Protein AF-A0A7V6HRS8-F1 (afdb_monomer_lite)

Secondary structure (DSSP, 8-state):
-HHHHHHH-TT-HHHHHHHHHHHHHH---HHHHHHHHHHHHHHHHH---HHHHHHHHHHHHHHHHHTT-HHHHHHHHHHSPTTTT-HHHHSGGG--HHHHHHHHHHHHHHHHHHHHHHHHHHHTTPPPPHHHHHHHHH-----HHHHHHHHGGGS-SSS---SS-SHHHHHHHHHHHHHHHHHT-

Sequence (185 aa):
MIRDALRIYPNNYSLLSELALALTIKNNSISEFNEAITLSEEVLDKSTNEKVRSTTKANLCQLYLRVNEYEKGSNLIKSLPHIWECREMLVPELYRGNDYSLEIKKSISIIFNMIANKIKIIEDGQLTLIDEIFVLGSNNKLNDETIKNVEGFGQSNVWYPKKYNCGEYIENVIDYLNDVKNLLR

Structure (mmCIF, N/CA/C/O backbone):
data_A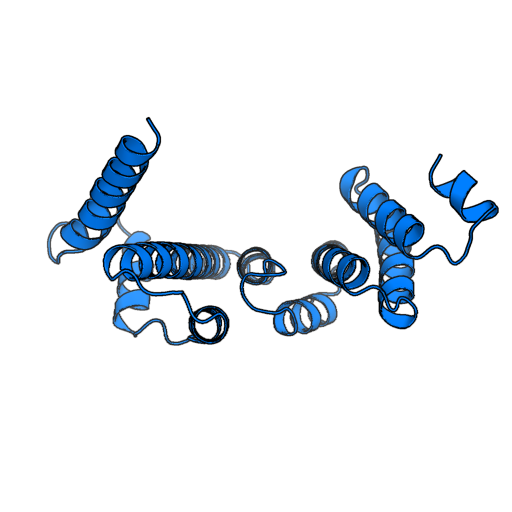F-A0A7V6HRS8-F1
#
_entry.id   AF-A0A7V6HRS8-F1
#
loop_
_atom_site.group_PDB
_atom_site.id
_atom_site.type_symbol
_atom_site.label_atom_id
_atom_site.label_alt_id
_atom_site.label_comp_id
_atom_site.label_asym_id
_atom_site.label_entity_id
_atom_site.label_seq_id
_atom_site.pdbx_PDB_ins_code
_atom_site.Cartn_x
_atom_site.Cartn_y
_atom_site.Cartn_z
_atom_site.occupancy
_atom_site.B_iso_or_equiv
_atom_site.auth_seq_id
_atom_site.auth_comp_id
_atom_site.auth_asym_id
_atom_site.auth_atom_id
_atom_site.pdbx_PDB_model_num
ATOM 1 N N . MET A 1 1 ? 24.464 3.730 -5.392 1.00 80.56 1 MET A N 1
ATOM 2 C CA . MET A 1 1 ? 24.360 3.421 -3.947 1.00 80.56 1 MET A CA 1
ATOM 3 C C . MET A 1 1 ? 23.510 2.176 -3.677 1.00 80.56 1 MET A C 1
ATOM 5 O O . MET A 1 1 ? 24.108 1.155 -3.384 1.00 80.56 1 MET A O 1
ATOM 9 N N . ILE A 1 2 ? 22.170 2.183 -3.831 1.00 91.69 2 ILE A N 1
ATOM 10 C CA . ILE A 1 2 ? 21.340 0.977 -3.550 1.00 91.69 2 ILE A CA 1
ATOM 11 C C . ILE A 1 2 ? 21.644 -0.175 -4.525 1.00 91.69 2 ILE A C 1
ATOM 13 O O . ILE A 1 2 ? 21.867 -1.303 -4.101 1.00 91.69 2 ILE A O 1
ATOM 17 N N . ARG A 1 3 ? 21.749 0.114 -5.831 1.00 93.12 3 ARG A N 1
ATOM 18 C CA . ARG A 1 3 ? 22.138 -0.888 -6.843 1.00 93.12 3 ARG A CA 1
ATOM 19 C C . ARG A 1 3 ? 23.501 -1.526 -6.557 1.00 93.12 3 ARG A C 1
ATOM 21 O O . ARG A 1 3 ? 23.667 -2.721 -6.759 1.00 93.12 3 ARG A O 1
ATOM 28 N N . ASP A 1 4 ? 24.462 -0.744 -6.068 1.00 94.56 4 ASP A N 1
ATOM 29 C CA . ASP A 1 4 ? 25.796 -1.251 -5.727 1.00 94.56 4 ASP A CA 1
ATOM 30 C C . ASP A 1 4 ? 25.744 -2.166 -4.499 1.00 94.56 4 ASP A C 1
ATOM 32 O O . ASP A 1 4 ? 26.371 -3.220 -4.497 1.00 94.56 4 ASP A O 1
ATOM 36 N N . ALA A 1 5 ? 24.932 -1.818 -3.495 1.00 94.25 5 ALA A N 1
ATOM 37 C CA . ALA A 1 5 ? 24.694 -2.676 -2.339 1.00 94.25 5 ALA A CA 1
ATOM 38 C C . ALA A 1 5 ? 24.022 -4.003 -2.734 1.00 94.25 5 ALA A C 1
ATOM 40 O O . ALA A 1 5 ? 24.420 -5.056 -2.242 1.00 94.25 5 ALA A O 1
ATOM 41 N N . LEU A 1 6 ? 23.070 -3.980 -3.671 1.00 94.44 6 LEU A N 1
ATOM 42 C CA . LEU A 1 6 ? 22.407 -5.184 -4.187 1.00 94.44 6 LEU A CA 1
ATOM 43 C C . LEU A 1 6 ? 23.333 -6.093 -5.007 1.00 94.44 6 LEU A C 1
ATOM 45 O O . LEU A 1 6 ? 23.093 -7.292 -5.069 1.00 94.44 6 LEU A O 1
ATOM 49 N N . ARG A 1 7 ? 24.427 -5.580 -5.587 1.00 94.25 7 ARG A N 1
ATOM 50 C CA . ARG A 1 7 ? 25.454 -6.449 -6.199 1.00 94.25 7 ARG A CA 1
ATOM 51 C C . ARG A 1 7 ? 26.174 -7.307 -5.160 1.00 94.25 7 ARG A C 1
ATOM 53 O O . ARG A 1 7 ? 26.579 -8.420 -5.471 1.00 94.25 7 ARG A O 1
ATOM 60 N N . ILE A 1 8 ? 26.342 -6.781 -3.947 1.00 95.75 8 ILE A N 1
ATOM 61 C CA . ILE A 1 8 ? 26.992 -7.478 -2.829 1.00 95.75 8 ILE A CA 1
ATOM 62 C C . ILE A 1 8 ? 25.971 -8.358 -2.087 1.00 95.75 8 ILE A C 1
ATOM 64 O O . ILE A 1 8 ? 26.295 -9.471 -1.682 1.00 95.75 8 ILE A O 1
ATOM 68 N N . TYR A 1 9 ? 24.729 -7.882 -1.951 1.00 94.31 9 TYR A N 1
ATOM 69 C CA . TYR A 1 9 ? 23.648 -8.540 -1.211 1.00 94.31 9 TYR A CA 1
ATOM 70 C C . TYR A 1 9 ? 22.379 -8.704 -2.072 1.00 94.31 9 TYR A C 1
ATOM 72 O O . TYR A 1 9 ? 21.366 -8.054 -1.799 1.00 94.31 9 TYR A O 1
ATOM 80 N N . PRO A 1 10 ? 22.397 -9.573 -3.100 1.00 89.00 10 PRO A N 1
ATOM 81 C CA . PRO A 1 10 ? 21.324 -9.652 -4.099 1.00 89.00 10 PRO A CA 1
ATOM 82 C C . PRO A 1 10 ? 19.971 -10.098 -3.535 1.00 89.00 10 PRO A C 1
ATOM 84 O O . PRO A 1 10 ? 18.938 -9.638 -3.999 1.00 89.00 10 PRO A O 1
ATOM 87 N N . ASN A 1 11 ? 19.967 -10.922 -2.484 1.00 92.31 11 ASN A N 1
ATOM 88 C CA . ASN A 1 11 ? 18.742 -11.439 -1.859 1.00 92.31 11 ASN A CA 1
ATOM 89 C C . ASN A 1 11 ? 18.302 -10.623 -0.632 1.00 92.31 11 ASN A C 1
ATOM 91 O O . ASN A 1 11 ? 17.569 -11.116 0.226 1.00 92.31 11 ASN A O 1
ATOM 95 N N . ASN A 1 12 ? 18.783 -9.386 -0.492 1.00 95.50 12 ASN A N 1
ATOM 96 C CA . ASN A 1 12 ? 18.323 -8.504 0.571 1.00 95.50 12 ASN A CA 1
ATOM 97 C C . ASN A 1 12 ? 17.010 -7.831 0.149 1.00 95.50 12 ASN A C 1
ATOM 99 O O . ASN A 1 12 ? 17.006 -6.769 -0.474 1.00 95.50 12 ASN A O 1
ATOM 103 N N . TYR A 1 13 ? 15.887 -8.454 0.511 1.00 96.88 13 TYR A N 1
ATOM 104 C CA . TYR A 1 13 ? 14.551 -7.988 0.129 1.00 96.88 13 TYR A CA 1
ATOM 105 C C . TYR A 1 13 ? 14.188 -6.604 0.681 1.00 96.88 13 TYR A C 1
ATOM 107 O O . TYR A 1 13 ? 13.391 -5.900 0.066 1.00 96.88 13 TYR A O 1
ATOM 115 N N . SER A 1 14 ? 14.803 -6.169 1.785 1.00 95.50 14 SER A N 1
ATOM 116 C CA . SER A 1 14 ? 14.655 -4.789 2.261 1.00 95.50 14 SER A CA 1
ATOM 117 C C . SER A 1 14 ? 15.270 -3.804 1.265 1.00 95.50 14 SER A C 1
ATOM 119 O O . SER A 1 14 ? 14.612 -2.847 0.871 1.00 95.50 14 SER A O 1
ATOM 121 N N . LEU A 1 15 ? 16.492 -4.075 0.786 1.00 96.56 15 LEU A N 1
ATOM 122 C CA . LEU A 1 15 ? 17.157 -3.239 -0.222 1.00 96.56 15 LEU A CA 1
ATOM 123 C C . LEU A 1 15 ? 16.444 -3.284 -1.580 1.00 96.56 15 LEU A C 1
ATOM 125 O O . LEU A 1 15 ? 16.389 -2.266 -2.268 1.00 96.56 15 LEU A O 1
ATOM 129 N N . LEU A 1 16 ? 15.880 -4.435 -1.965 1.00 96.81 16 LEU A N 1
ATOM 130 C CA . LEU A 1 16 ? 15.062 -4.554 -3.179 1.00 96.81 16 LEU A CA 1
ATOM 131 C C . LEU A 1 16 ? 13.791 -3.701 -3.071 1.00 96.81 16 LEU A C 1
ATOM 133 O O . LEU A 1 16 ? 13.497 -2.928 -3.982 1.00 96.81 16 LEU A O 1
ATOM 137 N N . SER A 1 17 ? 13.084 -3.770 -1.937 1.00 96.81 17 SER A N 1
ATOM 138 C CA . SER A 1 17 ? 11.908 -2.930 -1.687 1.00 96.81 17 SER A CA 1
ATOM 139 C C . SER A 1 17 ? 12.259 -1.440 -1.663 1.00 96.81 17 SER A C 1
ATOM 141 O O . SER A 1 17 ? 11.503 -0.624 -2.186 1.00 96.81 17 SER A O 1
ATOM 143 N N . GLU A 1 18 ? 13.393 -1.061 -1.069 1.00 95.75 18 GLU A N 1
ATOM 144 C CA . GLU A 1 18 ? 13.866 0.327 -1.066 1.00 95.75 18 GLU A CA 1
ATOM 145 C C . GLU A 1 18 ? 14.229 0.811 -2.472 1.00 95.75 18 GLU A C 1
ATOM 147 O O . GLU A 1 18 ? 13.913 1.948 -2.831 1.00 95.75 18 GLU A O 1
ATOM 152 N N . LEU A 1 19 ? 14.853 -0.042 -3.292 1.00 95.81 19 LEU A N 1
ATOM 153 C CA . LEU A 1 19 ? 15.129 0.280 -4.689 1.00 95.81 19 LEU A CA 1
ATOM 154 C C . LEU A 1 19 ? 13.828 0.494 -5.467 1.00 95.81 19 LEU A C 1
ATOM 156 O O . LEU A 1 19 ? 13.706 1.505 -6.155 1.00 95.81 19 LEU A O 1
ATOM 160 N N . ALA A 1 20 ? 12.854 -0.409 -5.331 1.00 96.12 20 ALA A N 1
ATOM 161 C CA . ALA A 1 20 ? 11.554 -0.288 -5.988 1.00 96.12 20 ALA A CA 1
ATOM 162 C C . ALA A 1 20 ? 10.839 1.019 -5.604 1.00 96.12 20 ALA A C 1
ATOM 164 O O . ALA A 1 20 ? 10.349 1.747 -6.472 1.00 96.12 20 ALA A O 1
ATOM 165 N N . LEU A 1 21 ? 10.847 1.374 -4.316 1.00 94.19 21 LEU A N 1
ATOM 166 C CA . LEU A 1 21 ? 10.283 2.637 -3.841 1.00 94.19 21 LEU A CA 1
ATOM 167 C C . LEU A 1 21 ? 11.032 3.846 -4.423 1.00 94.19 21 LEU A C 1
ATOM 169 O O . LEU A 1 21 ? 10.411 4.787 -4.918 1.00 94.19 21 LEU A O 1
ATOM 173 N N . ALA A 1 22 ? 12.367 3.817 -4.427 1.00 94.06 22 ALA A N 1
ATOM 174 C CA . ALA A 1 22 ? 13.177 4.894 -4.991 1.00 94.06 22 ALA A CA 1
ATOM 175 C C . ALA A 1 22 ? 12.913 5.100 -6.493 1.00 94.06 22 ALA A C 1
ATOM 177 O O . ALA A 1 22 ? 12.828 6.246 -6.936 1.00 94.06 22 ALA A O 1
ATOM 178 N N . LEU A 1 23 ? 12.749 4.013 -7.255 1.00 93.38 23 LEU A N 1
ATOM 179 C CA . LEU A 1 23 ? 12.382 4.051 -8.675 1.00 93.38 23 LEU A CA 1
ATOM 180 C C . LEU A 1 23 ? 10.981 4.640 -8.888 1.00 93.38 23 LEU A C 1
ATOM 182 O O . LEU A 1 23 ? 10.773 5.386 -9.840 1.00 93.38 23 LEU A O 1
ATOM 186 N N . THR A 1 24 ? 10.049 4.368 -7.971 1.00 91.44 24 THR A N 1
ATOM 187 C CA . THR A 1 24 ? 8.669 4.882 -8.023 1.00 91.44 24 THR A CA 1
ATOM 188 C C . THR A 1 24 ? 8.590 6.389 -7.745 1.00 91.44 24 THR A C 1
ATOM 190 O O . THR A 1 24 ? 7.766 7.089 -8.337 1.00 91.44 24 THR A O 1
ATOM 193 N N . ILE A 1 25 ? 9.431 6.896 -6.834 1.00 88.69 25 ILE A N 1
ATOM 194 C CA . ILE A 1 25 ? 9.433 8.308 -6.414 1.00 88.69 25 ILE A CA 1
ATOM 195 C C . ILE A 1 25 ? 10.209 9.194 -7.391 1.00 88.69 25 ILE A C 1
ATOM 197 O O . ILE A 1 25 ? 9.765 10.295 -7.707 1.00 88.69 25 ILE A O 1
ATOM 201 N N . LYS A 1 26 ? 11.400 8.763 -7.820 1.00 82.69 26 LYS A N 1
ATOM 202 C CA . LYS A 1 26 ? 12.328 9.642 -8.551 1.00 82.69 26 LYS A CA 1
ATOM 203 C C . LYS A 1 26 ? 11.962 9.844 -10.013 1.00 82.69 26 LYS A C 1
ATOM 205 O O . LYS A 1 26 ? 12.396 10.832 -10.600 1.00 82.69 26 LYS A O 1
ATOM 210 N N . ASN A 1 27 ? 11.201 8.923 -10.593 1.00 74.75 27 ASN A N 1
ATOM 211 C CA . ASN A 1 27 ? 11.102 8.801 -12.034 1.00 74.75 27 ASN A CA 1
ATOM 212 C C . ASN A 1 27 ? 9.659 8.651 -12.516 1.00 74.75 27 ASN A C 1
ATOM 214 O O . ASN A 1 27 ? 8.801 8.138 -11.806 1.00 74.75 27 ASN A O 1
ATOM 218 N N . ASN A 1 28 ? 9.430 9.044 -13.771 1.00 77.94 28 ASN A N 1
ATOM 219 C CA . ASN A 1 28 ? 8.164 8.858 -14.493 1.00 77.94 28 ASN A CA 1
ATOM 220 C C . ASN A 1 28 ? 8.338 7.991 -15.754 1.00 77.94 28 ASN A C 1
ATOM 222 O O . ASN A 1 28 ? 7.562 8.087 -16.702 1.00 77.94 28 ASN A O 1
ATOM 226 N N . SER A 1 29 ? 9.389 7.170 -15.793 1.00 90.62 29 SER A N 1
ATOM 227 C CA . SER A 1 29 ? 9.663 6.261 -16.903 1.00 90.62 29 SER A CA 1
ATOM 228 C C . SER A 1 29 ? 8.908 4.949 -16.723 1.00 90.62 29 SER A C 1
ATOM 230 O O . SER A 1 29 ? 9.056 4.276 -15.704 1.00 90.62 29 SER A O 1
ATOM 232 N N . ILE A 1 30 ? 8.176 4.530 -17.759 1.00 90.31 30 ILE A N 1
ATOM 233 C CA . ILE A 1 30 ? 7.506 3.220 -17.801 1.00 90.31 30 ILE A CA 1
ATOM 234 C C . ILE A 1 30 ? 8.518 2.080 -17.602 1.00 90.31 30 ILE A C 1
ATOM 236 O O . ILE A 1 30 ? 8.222 1.110 -16.912 1.00 90.31 30 ILE A O 1
ATOM 240 N N . SER A 1 31 ? 9.734 2.207 -18.147 1.00 92.38 31 SER A N 1
ATOM 241 C CA . SER A 1 31 ? 10.778 1.188 -17.979 1.00 92.38 31 SER A CA 1
ATOM 242 C C . SER A 1 31 ? 11.188 1.019 -16.516 1.00 92.38 31 SER A C 1
ATOM 244 O O . SER A 1 31 ? 11.428 -0.101 -16.076 1.00 92.38 31 SER A O 1
ATOM 246 N N . GLU A 1 32 ? 11.272 2.114 -15.762 1.00 93.12 32 GLU A N 1
ATOM 247 C CA . GLU A 1 32 ? 11.654 2.072 -14.347 1.00 93.12 32 GLU A CA 1
ATOM 248 C C . GLU A 1 32 ? 10.486 1.636 -13.462 1.00 93.12 32 GLU A C 1
ATOM 250 O O . GLU A 1 32 ? 10.708 0.958 -12.462 1.00 93.12 32 GLU A O 1
ATOM 255 N N . PHE A 1 33 ? 9.243 1.940 -13.849 1.00 95.56 33 PHE A N 1
ATOM 256 C CA . PHE A 1 33 ? 8.067 1.360 -13.202 1.00 95.56 33 PHE A CA 1
ATOM 257 C C . PHE A 1 33 ? 8.003 -0.155 -13.397 1.00 95.56 33 PHE A C 1
ATOM 259 O O . PHE A 1 33 ? 7.792 -0.868 -12.424 1.00 95.56 33 PHE A O 1
ATOM 266 N N . ASN A 1 34 ? 8.265 -0.665 -14.603 1.00 95.75 34 ASN A N 1
ATOM 267 C CA . ASN A 1 34 ? 8.296 -2.109 -14.857 1.00 95.75 34 ASN A CA 1
ATOM 268 C C . ASN A 1 34 ? 9.407 -2.814 -14.066 1.00 95.75 34 ASN A C 1
ATOM 270 O O . ASN A 1 34 ? 9.206 -3.909 -13.539 1.00 95.75 34 ASN A O 1
ATOM 274 N N . GLU A 1 35 ? 10.568 -2.171 -13.929 1.00 95.69 35 GLU A N 1
ATOM 275 C CA . GLU A 1 35 ? 11.622 -2.662 -13.044 1.00 95.69 35 GLU A CA 1
ATOM 276 C C . GLU A 1 35 ? 11.161 -2.674 -11.579 1.00 95.69 35 GLU A C 1
ATOM 278 O O . GLU A 1 35 ? 11.289 -3.691 -10.899 1.00 95.69 35 GLU A O 1
ATOM 283 N N . ALA A 1 36 ? 10.575 -1.577 -11.093 1.00 97.00 36 ALA A N 1
ATOM 284 C CA . ALA A 1 36 ? 10.066 -1.486 -9.728 1.00 97.00 36 ALA A CA 1
ATOM 285 C C . ALA A 1 36 ? 8.967 -2.522 -9.439 1.00 97.00 36 ALA A C 1
ATOM 287 O O . ALA A 1 36 ? 8.925 -3.060 -8.332 1.00 97.00 36 ALA A O 1
ATOM 288 N N . ILE A 1 37 ? 8.116 -2.830 -10.423 1.00 97.88 37 ILE A N 1
ATOM 289 C CA . ILE A 1 37 ? 7.106 -3.895 -10.351 1.00 97.88 37 ILE A CA 1
ATOM 290 C C . ILE A 1 37 ? 7.791 -5.245 -10.187 1.00 97.88 37 ILE A C 1
ATOM 292 O O . ILE A 1 37 ? 7.509 -5.929 -9.211 1.00 97.88 37 ILE A O 1
ATOM 296 N N . THR A 1 38 ? 8.748 -5.575 -11.056 1.00 97.50 38 THR A N 1
ATOM 297 C CA . THR A 1 38 ? 9.478 -6.854 -11.005 1.00 97.50 38 THR A CA 1
ATOM 298 C C . THR A 1 38 ? 10.152 -7.059 -9.644 1.00 97.50 38 THR A C 1
ATOM 300 O O . THR A 1 38 ? 10.015 -8.110 -9.022 1.00 97.50 38 THR A O 1
ATOM 303 N N . LEU A 1 39 ? 10.835 -6.025 -9.138 1.00 97.56 39 LEU A N 1
ATOM 304 C CA . LEU A 1 39 ? 11.467 -6.049 -7.816 1.00 97.56 39 LEU A CA 1
ATOM 305 C C . LEU A 1 39 ? 10.435 -6.219 -6.692 1.00 97.56 39 LEU A C 1
ATOM 307 O O . LEU A 1 39 ? 10.672 -6.948 -5.732 1.00 97.56 39 LEU A O 1
ATOM 311 N N . SER A 1 40 ? 9.289 -5.543 -6.800 1.00 97.88 40 SER A N 1
ATOM 312 C CA . SER A 1 40 ? 8.223 -5.618 -5.800 1.00 97.88 40 SER A CA 1
ATOM 313 C C . SER A 1 40 ? 7.561 -6.996 -5.782 1.00 97.88 40 SER A C 1
ATOM 315 O O . SER A 1 40 ? 7.377 -7.558 -4.707 1.00 97.88 40 SER A O 1
ATOM 317 N N . GLU A 1 41 ? 7.242 -7.568 -6.946 1.00 97.69 41 GLU A N 1
ATOM 318 C CA . GLU A 1 41 ? 6.700 -8.925 -7.075 1.00 97.69 41 GLU A CA 1
ATOM 319 C C . GLU A 1 41 ? 7.666 -9.961 -6.482 1.00 97.69 41 GLU A C 1
ATOM 321 O O . GLU A 1 41 ? 7.245 -10.807 -5.695 1.00 97.69 41 GLU A O 1
ATOM 326 N N . GLU A 1 42 ? 8.969 -9.843 -6.758 1.00 97.12 42 GLU A N 1
ATOM 327 C CA . GLU A 1 42 ? 9.987 -10.727 -6.179 1.00 97.12 42 GLU A CA 1
ATOM 328 C C . GLU A 1 42 ? 10.050 -10.630 -4.647 1.00 97.12 42 GLU A C 1
ATOM 330 O O . GLU A 1 42 ? 10.138 -11.647 -3.952 1.00 97.12 42 GLU A O 1
ATOM 335 N N . VAL A 1 43 ? 9.973 -9.417 -4.094 1.00 97.75 43 VAL A N 1
ATOM 336 C CA . VAL A 1 43 ? 9.931 -9.217 -2.640 1.00 97.75 43 VAL A CA 1
ATOM 337 C C . VAL A 1 43 ? 8.675 -9.853 -2.035 1.00 97.75 43 VAL A C 1
ATOM 339 O O . VAL A 1 43 ? 8.768 -10.482 -0.979 1.00 97.75 43 VAL A O 1
ATOM 342 N N . LEU A 1 44 ? 7.514 -9.727 -2.683 1.00 96.12 44 LEU A N 1
ATOM 343 C CA . LEU A 1 44 ? 6.262 -10.323 -2.202 1.00 96.12 44 LEU A CA 1
ATOM 344 C C . LEU A 1 44 ? 6.219 -11.848 -2.334 1.00 96.12 44 LEU A C 1
ATOM 346 O O . LEU A 1 44 ? 5.524 -12.497 -1.549 1.00 96.12 44 LEU A O 1
ATOM 350 N N . ASP A 1 45 ? 6.962 -12.419 -3.273 1.00 96.44 45 ASP A N 1
ATOM 351 C CA . ASP A 1 45 ? 7.096 -13.867 -3.421 1.00 96.44 45 ASP A CA 1
ATOM 352 C C . ASP A 1 45 ? 8.044 -14.451 -2.361 1.00 96.44 45 ASP A C 1
ATOM 354 O O . ASP A 1 45 ? 7.708 -15.412 -1.670 1.00 96.44 45 ASP A O 1
ATOM 358 N N . LYS A 1 46 ? 9.212 -13.826 -2.158 1.00 96.12 46 LYS A N 1
ATOM 359 C CA . LYS A 1 46 ? 10.324 -14.467 -1.435 1.00 96.12 46 LYS A CA 1
ATOM 360 C C . LYS A 1 46 ? 10.610 -13.932 -0.034 1.00 96.12 46 LYS A C 1
ATOM 362 O O . LYS A 1 46 ? 11.240 -14.627 0.766 1.00 96.12 46 LYS A O 1
ATOM 367 N N . SER A 1 47 ? 10.214 -12.701 0.286 1.00 95.38 47 SER A N 1
ATOM 368 C CA . SER A 1 47 ? 10.476 -12.132 1.613 1.00 95.38 47 SER A CA 1
ATOM 369 C C . SER A 1 47 ? 9.564 -12.759 2.662 1.00 95.38 47 SER A C 1
ATOM 371 O O . SER A 1 47 ? 8.363 -12.890 2.444 1.00 95.38 47 SER A O 1
ATOM 373 N N . THR A 1 48 ? 10.106 -13.065 3.840 1.00 94.56 48 THR A N 1
ATOM 374 C CA . THR A 1 48 ? 9.337 -13.476 5.030 1.00 94.56 48 THR A CA 1
ATOM 375 C C . THR A 1 48 ? 9.102 -12.322 6.009 1.00 94.56 48 THR A C 1
ATOM 377 O O . THR A 1 48 ? 8.415 -12.484 7.014 1.00 94.56 48 THR A O 1
ATOM 380 N N . ASN A 1 49 ? 9.671 -11.142 5.740 1.00 93.81 49 ASN A N 1
ATOM 381 C CA . ASN A 1 49 ? 9.541 -9.979 6.608 1.00 93.81 49 ASN A CA 1
ATOM 382 C C . ASN A 1 49 ? 8.248 -9.220 6.288 1.00 93.81 49 ASN A C 1
ATOM 384 O O . ASN A 1 49 ? 8.190 -8.503 5.288 1.00 93.81 49 ASN A O 1
ATOM 388 N N . GLU A 1 50 ? 7.236 -9.336 7.152 1.00 90.56 50 GLU A N 1
ATOM 389 C CA . GLU A 1 50 ? 5.925 -8.729 6.891 1.00 90.56 50 GLU A CA 1
ATOM 390 C C . GLU A 1 50 ? 5.981 -7.204 6.790 1.00 90.56 50 GLU A C 1
ATOM 392 O O . GLU A 1 50 ? 5.337 -6.637 5.920 1.00 90.56 50 GLU A O 1
ATOM 397 N N . LYS A 1 51 ? 6.833 -6.523 7.567 1.00 89.38 51 LYS A N 1
ATOM 398 C CA . LYS A 1 51 ? 6.981 -5.061 7.466 1.00 89.38 51 LYS A CA 1
ATOM 399 C C . LYS A 1 51 ? 7.452 -4.628 6.074 1.00 89.38 51 LYS A C 1
ATOM 401 O O . LYS A 1 51 ? 6.950 -3.645 5.522 1.00 89.38 51 LYS A O 1
ATOM 406 N N . VAL A 1 52 ? 8.426 -5.353 5.519 1.00 93.81 52 VAL A N 1
ATOM 407 C CA . VAL A 1 52 ? 8.905 -5.120 4.150 1.00 93.81 52 VAL A CA 1
ATOM 408 C C . VAL A 1 52 ? 7.774 -5.414 3.171 1.00 93.81 52 VAL A C 1
ATOM 410 O O . VAL A 1 52 ? 7.411 -4.529 2.404 1.00 93.81 52 VAL A O 1
ATOM 413 N N . ARG A 1 53 ? 7.150 -6.596 3.269 1.00 93.88 53 ARG A N 1
ATOM 414 C CA . ARG A 1 53 ? 6.052 -7.017 2.386 1.00 93.88 53 ARG A CA 1
ATOM 415 C C . ARG A 1 53 ? 4.908 -6.003 2.363 1.00 93.88 53 ARG A C 1
ATOM 417 O O . ARG A 1 53 ? 4.490 -5.615 1.281 1.00 93.88 53 ARG A O 1
ATOM 424 N N . SER A 1 54 ? 4.436 -5.533 3.516 1.00 89.81 54 SER A N 1
ATOM 425 C CA . SER A 1 54 ? 3.362 -4.535 3.627 1.00 89.81 54 SER A CA 1
ATOM 426 C C . SER A 1 54 ? 3.692 -3.237 2.896 1.00 89.81 54 SER A C 1
ATOM 428 O O . SER A 1 54 ? 2.902 -2.744 2.092 1.00 89.81 54 SER A O 1
ATOM 430 N N . THR A 1 55 ? 4.898 -2.709 3.113 1.00 90.06 55 THR A N 1
ATOM 431 C CA . THR A 1 55 ? 5.354 -1.484 2.439 1.00 90.06 55 THR A CA 1
ATOM 432 C C . THR A 1 55 ? 5.456 -1.698 0.926 1.00 90.06 55 THR A C 1
ATOM 434 O O . THR A 1 55 ? 5.020 -0.854 0.140 1.00 90.06 55 THR A O 1
ATOM 437 N N . THR A 1 56 ? 5.986 -2.849 0.503 1.00 95.25 56 THR A N 1
ATOM 438 C CA . THR A 1 56 ? 6.083 -3.221 -0.910 1.00 95.25 56 THR A CA 1
ATOM 439 C C . THR A 1 56 ? 4.705 -3.363 -1.562 1.00 95.25 56 THR A C 1
ATOM 441 O O . THR A 1 56 ? 4.521 -2.848 -2.662 1.00 95.25 56 THR A O 1
ATOM 444 N N . LYS A 1 57 ? 3.717 -3.992 -0.901 1.00 94.19 57 LYS A N 1
ATOM 445 C CA . LYS A 1 57 ? 2.339 -4.124 -1.420 1.00 94.19 57 LYS A CA 1
ATOM 446 C C . LYS A 1 57 ? 1.721 -2.758 -1.705 1.00 94.19 57 LYS A C 1
ATOM 448 O O . LYS A 1 57 ? 1.184 -2.555 -2.792 1.00 94.19 57 LYS A O 1
ATOM 453 N N . ALA A 1 58 ? 1.829 -1.818 -0.764 1.00 90.50 58 ALA A N 1
ATOM 454 C CA . ALA A 1 58 ? 1.286 -0.470 -0.930 1.00 90.50 58 ALA A CA 1
ATOM 455 C C . ALA A 1 58 ? 1.925 0.264 -2.125 1.00 90.50 58 ALA A C 1
ATOM 457 O O . ALA A 1 58 ? 1.218 0.867 -2.935 1.00 90.50 58 ALA A O 1
ATOM 458 N N . ASN A 1 59 ? 3.250 0.157 -2.287 1.00 93.69 59 ASN A N 1
ATOM 459 C CA . ASN A 1 59 ? 3.953 0.727 -3.439 1.00 93.69 59 ASN A CA 1
ATOM 460 C C . ASN A 1 59 ? 3.538 0.056 -4.763 1.00 93.69 59 ASN A C 1
ATOM 462 O O . ASN A 1 59 ? 3.272 0.735 -5.756 1.00 93.69 59 ASN A O 1
ATOM 466 N N . LEU A 1 60 ? 3.427 -1.275 -4.769 1.00 96.06 60 LEU A N 1
ATOM 467 C CA . LEU A 1 60 ? 3.045 -2.060 -5.943 1.00 96.06 60 LEU A CA 1
ATOM 468 C C . LEU A 1 60 ? 1.626 -1.735 -6.429 1.00 96.06 60 LEU A C 1
ATOM 470 O O . LEU A 1 60 ? 1.402 -1.655 -7.636 1.00 96.06 60 LEU A O 1
ATOM 474 N N . CYS A 1 61 ? 0.689 -1.466 -5.513 1.00 94.25 61 CYS A N 1
ATOM 475 C CA . CYS A 1 61 ? -0.654 -1.001 -5.867 1.00 94.25 61 CYS A CA 1
ATOM 476 C C . CYS A 1 61 ? -0.596 0.232 -6.773 1.00 94.25 61 CYS A C 1
ATOM 478 O O . CYS A 1 61 ? -1.211 0.248 -7.837 1.00 94.25 61 CYS A O 1
ATOM 480 N N . GLN A 1 62 ? 0.177 1.249 -6.381 1.00 90.31 62 GLN A N 1
ATOM 481 C CA . GLN A 1 62 ? 0.315 2.467 -7.179 1.00 90.31 62 GLN A CA 1
ATOM 482 C C . GLN A 1 62 ? 1.031 2.211 -8.503 1.00 90.31 62 GLN A C 1
ATOM 484 O O . GLN A 1 62 ? 0.629 2.761 -9.528 1.00 90.31 62 GLN A O 1
ATOM 489 N N . LEU A 1 63 ? 2.072 1.376 -8.498 1.00 94.94 63 LEU A N 1
ATOM 490 C CA . LEU A 1 63 ? 2.810 1.032 -9.710 1.00 94.94 63 LEU A CA 1
ATOM 491 C C . LEU A 1 63 ? 1.905 0.398 -10.769 1.00 94.94 63 LEU A C 1
ATOM 493 O O . LEU A 1 63 ? 1.911 0.870 -11.904 1.00 94.94 63 LEU A O 1
ATOM 497 N N . TYR A 1 64 ? 1.071 -0.581 -10.398 1.00 96.31 64 TYR A N 1
ATOM 498 C CA . TYR A 1 64 ? 0.117 -1.194 -11.328 1.00 96.31 64 TYR A CA 1
ATOM 499 C C . TYR A 1 64 ? -0.834 -0.173 -11.952 1.00 96.31 64 TYR A C 1
ATOM 501 O O . TYR A 1 64 ? -1.061 -0.202 -13.161 1.00 96.31 64 TYR A O 1
ATOM 509 N N . LEU A 1 65 ? -1.342 0.780 -11.163 1.00 91.62 65 LEU A N 1
ATOM 510 C CA . LEU A 1 65 ? -2.198 1.845 -11.691 1.00 91.62 65 LEU A CA 1
ATOM 511 C C . LEU A 1 65 ? -1.441 2.768 -12.656 1.00 91.62 65 LEU A C 1
ATOM 513 O O . LEU A 1 65 ? -1.993 3.161 -13.682 1.00 91.62 65 LEU A O 1
ATOM 517 N N . ARG A 1 66 ? -0.168 3.079 -12.377 1.00 91.19 66 ARG A N 1
ATOM 518 C CA . ARG A 1 66 ? 0.673 3.937 -13.234 1.00 91.19 66 ARG A CA 1
ATOM 519 C C . ARG A 1 66 ? 1.043 3.297 -14.572 1.00 91.19 66 ARG A C 1
ATOM 521 O O . ARG A 1 66 ? 1.262 4.027 -15.535 1.00 91.19 66 ARG A O 1
ATOM 528 N N . VAL A 1 67 ? 1.098 1.967 -14.648 1.00 94.19 67 VAL A N 1
ATOM 529 C CA . VAL A 1 67 ? 1.360 1.232 -15.900 1.00 94.19 67 VAL A CA 1
ATOM 530 C C . VAL A 1 67 ? 0.090 0.693 -16.569 1.00 94.19 67 VAL A C 1
ATOM 532 O O . VAL A 1 67 ? 0.179 -0.066 -17.528 1.00 94.19 67 VAL A O 1
ATOM 535 N N . ASN A 1 68 ? -1.093 1.124 -16.117 1.00 93.19 68 ASN A N 1
ATOM 536 C CA . ASN A 1 68 ? -2.403 0.704 -16.630 1.00 93.19 68 ASN A CA 1
ATOM 537 C C . ASN A 1 68 ? -2.745 -0.788 -16.423 1.00 93.19 68 ASN A C 1
ATOM 539 O O . ASN A 1 68 ? -3.656 -1.306 -17.069 1.00 93.19 68 ASN A O 1
ATOM 543 N N . GLU A 1 69 ? -2.096 -1.475 -15.481 1.00 93.94 69 GLU A N 1
ATOM 544 C CA . GLU A 1 69 ? -2.473 -2.825 -15.035 1.00 93.94 69 GLU A CA 1
ATOM 545 C C . GLU A 1 69 ? -3.587 -2.762 -13.970 1.00 93.94 69 GLU A C 1
ATOM 547 O O . GLU A 1 69 ? -3.458 -3.246 -12.843 1.00 93.94 69 GLU A O 1
ATOM 552 N N . TYR A 1 70 ? -4.709 -2.129 -14.327 1.00 92.38 70 TYR A N 1
ATOM 553 C CA . TYR A 1 70 ? -5.788 -1.783 -13.394 1.00 92.38 70 TYR A CA 1
ATOM 554 C C . TYR A 1 70 ? -6.392 -2.981 -12.657 1.00 92.38 70 TYR A C 1
ATOM 556 O O . TYR A 1 70 ? -6.731 -2.862 -11.482 1.00 92.38 70 TYR A O 1
ATOM 564 N N . GLU A 1 71 ? -6.517 -4.136 -13.313 1.00 93.38 71 GLU A N 1
ATOM 565 C CA . GLU A 1 71 ? -7.078 -5.340 -12.694 1.00 93.38 71 GLU A CA 1
ATOM 566 C C . GLU A 1 71 ? -6.183 -5.859 -11.563 1.00 93.38 71 GLU A C 1
ATOM 568 O O . GLU A 1 71 ? -6.661 -6.082 -10.447 1.00 93.38 71 GLU A O 1
ATOM 573 N N . LYS A 1 72 ? -4.869 -5.965 -11.810 1.00 94.56 72 LYS A N 1
ATOM 574 C CA . LYS A 1 72 ? -3.902 -6.356 -10.777 1.00 94.56 72 LYS A CA 1
ATOM 575 C C . LYS A 1 72 ? -3.877 -5.345 -9.635 1.00 94.56 72 LYS A C 1
ATOM 577 O O . LYS A 1 72 ? -3.935 -5.745 -8.474 1.00 94.56 72 LYS A O 1
ATOM 582 N N . GLY A 1 73 ? -3.866 -4.049 -9.959 1.00 93.06 73 GLY A N 1
ATOM 583 C CA . GLY A 1 73 ? -3.943 -2.974 -8.968 1.00 93.06 73 GLY A CA 1
ATOM 584 C C . GLY A 1 73 ? -5.205 -3.066 -8.106 1.00 93.06 73 GLY A C 1
ATOM 585 O O . GLY A 1 73 ? -5.118 -3.035 -6.882 1.00 93.06 73 GLY A O 1
ATOM 586 N N . SER A 1 74 ? -6.373 -3.260 -8.725 1.00 91.12 74 SER A N 1
ATOM 587 C CA . SER A 1 74 ? -7.658 -3.386 -8.025 1.00 91.12 74 SER A CA 1
ATOM 588 C C . SER A 1 74 ? -7.698 -4.601 -7.103 1.00 91.12 74 SER A C 1
ATOM 590 O O . SER A 1 74 ? -8.096 -4.478 -5.943 1.00 91.12 74 SER A O 1
ATOM 592 N N . ASN A 1 75 ? -7.266 -5.762 -7.597 1.00 92.25 75 ASN A N 1
ATOM 593 C CA . ASN A 1 75 ? -7.245 -6.997 -6.819 1.00 92.25 75 ASN A CA 1
ATOM 594 C C . ASN A 1 75 ? -6.296 -6.879 -5.622 1.00 92.25 75 ASN A C 1
ATOM 596 O O . ASN A 1 75 ? -6.669 -7.247 -4.506 1.00 92.25 75 ASN A O 1
ATOM 600 N N . LEU A 1 76 ? -5.109 -6.296 -5.827 1.00 92.94 76 LEU A N 1
ATOM 601 C CA . LEU A 1 76 ? -4.144 -6.085 -4.754 1.00 92.94 76 LEU A CA 1
ATOM 602 C C . LEU A 1 76 ? -4.673 -5.092 -3.710 1.00 92.94 76 LEU A C 1
ATOM 604 O O . LEU A 1 76 ? -4.679 -5.427 -2.529 1.00 92.94 76 LEU A O 1
ATOM 608 N N . ILE A 1 77 ? -5.210 -3.937 -4.122 1.00 91.12 77 ILE A N 1
ATOM 609 C CA . ILE A 1 77 ? -5.788 -2.933 -3.207 1.00 91.12 77 ILE A CA 1
ATOM 610 C C . ILE A 1 77 ? -6.910 -3.538 -2.362 1.00 91.12 77 ILE A C 1
ATOM 612 O O . ILE A 1 77 ? -6.966 -3.318 -1.154 1.00 91.12 77 ILE A O 1
ATOM 616 N N . LYS A 1 78 ? -7.794 -4.336 -2.969 1.00 86.38 78 LYS A N 1
ATOM 617 C CA . LYS A 1 78 ? -8.895 -4.995 -2.250 1.00 86.38 78 LYS A CA 1
ATOM 618 C C . LYS A 1 78 ? -8.407 -6.010 -1.217 1.00 86.38 78 LYS A C 1
ATOM 620 O O . LYS A 1 78 ? -9.104 -6.213 -0.225 1.00 86.38 78 LYS A O 1
ATOM 625 N N . SER A 1 79 ? -7.233 -6.606 -1.428 1.00 87.19 79 SER A N 1
ATOM 626 C CA . SER A 1 79 ? -6.619 -7.563 -0.500 1.00 87.19 79 SER A CA 1
ATOM 627 C C . SER A 1 79 ? -5.911 -6.917 0.698 1.00 87.19 79 SER A C 1
ATOM 629 O O . SER A 1 79 ? -5.634 -7.612 1.674 1.00 87.19 79 SER A O 1
ATOM 631 N N . LEU A 1 80 ? -5.629 -5.607 0.647 1.00 85.62 80 LEU A N 1
ATOM 632 C CA . LEU A 1 80 ? -4.963 -4.899 1.741 1.00 85.62 80 LEU A CA 1
ATOM 633 C C . LEU A 1 80 ? -5.862 -4.863 2.991 1.00 85.62 80 LEU A C 1
ATOM 635 O O . LEU A 1 80 ? -7.074 -4.650 2.863 1.00 85.62 80 LEU A O 1
ATOM 639 N N . PRO A 1 81 ? -5.302 -5.001 4.205 1.00 79.69 81 PRO A N 1
ATOM 640 C CA . PRO A 1 81 ? -6.037 -4.747 5.437 1.00 79.69 81 PRO A CA 1
ATOM 641 C C . PRO A 1 81 ? -6.573 -3.308 5.482 1.00 79.69 81 PRO A C 1
ATOM 643 O O . PRO A 1 81 ? -5.900 -2.370 5.047 1.00 79.69 81 PRO A O 1
ATOM 646 N N . HIS A 1 82 ? -7.769 -3.121 6.053 1.00 73.12 82 HIS A N 1
ATOM 647 C CA . HIS A 1 82 ? -8.299 -1.781 6.335 1.00 73.12 82 HIS A CA 1
ATOM 648 C C . HIS A 1 82 ? -7.318 -0.999 7.215 1.00 73.12 82 HIS A C 1
ATOM 650 O O . HIS A 1 82 ? -6.767 -1.556 8.168 1.00 73.12 82 HIS A O 1
ATOM 656 N N . ILE A 1 83 ? -7.148 0.289 6.912 1.00 74.81 83 ILE A N 1
ATOM 657 C CA . ILE A 1 83 ? -6.374 1.303 7.639 1.00 74.81 83 ILE A CA 1
ATOM 658 C C . ILE A 1 83 ? -4.856 1.064 7.695 1.00 74.81 83 ILE A C 1
ATOM 660 O O . ILE A 1 83 ? -4.090 1.986 7.428 1.00 74.81 83 ILE A O 1
ATOM 664 N N . TRP A 1 84 ? -4.390 -0.145 8.007 1.00 68.44 84 TRP A N 1
ATOM 665 C CA . TRP A 1 84 ? -2.978 -0.439 8.284 1.00 68.44 84 TRP A CA 1
ATOM 666 C C . TRP A 1 84 ? -2.050 -0.294 7.085 1.00 68.44 84 TRP A C 1
ATOM 668 O O . TRP A 1 84 ? -0.954 0.243 7.217 1.00 68.44 84 TRP A O 1
ATOM 678 N N . GLU A 1 85 ? -2.491 -0.759 5.920 1.00 73.19 85 GLU A N 1
ATOM 679 C CA . GLU A 1 85 ? -1.763 -0.580 4.658 1.00 73.19 85 GLU A CA 1
ATOM 680 C C . GLU A 1 85 ? -2.387 0.552 3.828 1.00 73.19 85 GLU A C 1
ATOM 682 O O . GLU A 1 85 ? -2.221 0.615 2.612 1.00 73.19 85 GLU A O 1
ATOM 687 N N . CYS A 1 86 ? -3.113 1.459 4.496 1.00 76.38 86 CYS A N 1
ATOM 688 C CA . CYS A 1 86 ? -3.751 2.622 3.892 1.00 76.38 86 CYS A CA 1
ATOM 689 C C . CYS A 1 86 ? -4.673 2.262 2.716 1.00 76.38 86 CYS A C 1
ATOM 691 O O . CYS A 1 86 ? -4.710 2.991 1.722 1.00 76.38 86 CYS A O 1
ATOM 693 N N . ARG A 1 87 ? -5.441 1.162 2.807 1.00 86.12 87 ARG A N 1
ATOM 694 C CA . ARG A 1 87 ? -6.383 0.773 1.743 1.00 86.12 87 ARG A CA 1
ATOM 695 C C . ARG A 1 87 ? -7.321 1.920 1.375 1.00 86.12 87 ARG A C 1
ATOM 697 O O . ARG A 1 87 ? -7.537 2.177 0.198 1.00 86.12 87 ARG A O 1
ATOM 704 N N . GLU A 1 88 ? -7.828 2.638 2.365 1.00 85.88 88 GLU A N 1
ATOM 705 C CA . GLU A 1 88 ? -8.716 3.789 2.205 1.00 85.88 88 GLU A CA 1
ATOM 706 C C . GLU A 1 88 ? -8.034 4.932 1.433 1.00 85.88 88 GLU A C 1
ATOM 708 O O . GLU A 1 88 ? -8.706 5.683 0.734 1.00 85.88 88 GLU A O 1
ATOM 713 N N . MET A 1 89 ? -6.702 5.035 1.474 1.00 85.44 89 MET A N 1
ATOM 714 C CA . MET A 1 89 ? -5.955 5.995 0.652 1.00 85.44 89 MET A CA 1
ATOM 715 C C . MET A 1 89 ? -5.776 5.525 -0.794 1.00 85.44 89 MET A C 1
ATOM 717 O O . MET A 1 89 ? -5.541 6.346 -1.670 1.00 85.44 89 MET A O 1
ATOM 721 N N . LEU A 1 90 ? -5.859 4.217 -1.055 1.00 89.19 90 LEU A N 1
ATOM 722 C CA . LEU A 1 90 ? -5.590 3.626 -2.369 1.00 89.19 90 LEU A CA 1
ATOM 723 C C . LEU A 1 90 ? -6.863 3.281 -3.152 1.00 89.19 90 LEU A C 1
ATOM 725 O O . LEU A 1 90 ? -6.846 3.307 -4.378 1.00 89.19 90 LEU A O 1
ATOM 729 N N . VAL A 1 91 ? -7.975 2.971 -2.479 1.00 90.19 91 VAL A N 1
ATOM 730 C CA . VAL A 1 91 ? -9.264 2.656 -3.125 1.00 90.19 91 VAL A CA 1
ATOM 731 C C . VAL A 1 91 ? -9.757 3.780 -4.040 1.00 90.19 91 VAL A C 1
ATOM 733 O O . VAL A 1 91 ? -10.147 3.454 -5.163 1.00 90.19 91 VAL A O 1
ATOM 736 N N . PRO A 1 92 ? -9.715 5.073 -3.653 1.00 90.44 92 PRO A N 1
ATOM 737 C CA . PRO A 1 92 ? -10.174 6.144 -4.531 1.00 90.44 92 PRO A CA 1
ATOM 738 C C . PRO A 1 92 ? -9.426 6.180 -5.864 1.00 90.44 92 PRO A C 1
ATOM 740 O O . PRO A 1 92 ? -10.042 6.417 -6.898 1.00 90.44 92 PRO A O 1
ATOM 743 N N . GLU A 1 93 ? -8.136 5.833 -5.875 1.00 90.12 93 GLU A N 1
ATOM 744 C CA . GLU A 1 93 ? -7.279 5.841 -7.070 1.00 90.12 93 GLU A CA 1
ATOM 745 C C . GLU A 1 93 ? -7.747 4.882 -8.181 1.00 90.12 93 GLU A C 1
ATOM 747 O O . GLU A 1 93 ? -7.322 5.009 -9.336 1.00 90.12 93 GLU A O 1
ATOM 752 N N . LEU A 1 94 ? -8.650 3.947 -7.865 1.00 88.38 94 LEU A N 1
ATOM 753 C CA . LEU A 1 94 ? -9.301 3.053 -8.827 1.00 88.38 94 LEU A CA 1
ATOM 754 C C . LEU A 1 94 ? -10.396 3.736 -9.658 1.00 88.38 94 LEU A C 1
ATOM 756 O O . LEU A 1 94 ? -10.793 3.204 -10.694 1.00 88.38 94 LEU A O 1
ATOM 760 N N . TYR A 1 95 ? -10.882 4.896 -9.223 1.00 88.56 95 TYR A N 1
ATOM 761 C CA . TYR A 1 95 ? -12.033 5.582 -9.804 1.00 88.56 95 TYR A CA 1
ATOM 762 C C . TYR A 1 95 ? -11.627 6.896 -10.476 1.00 88.56 95 TYR A C 1
ATOM 764 O O . TYR A 1 95 ? -10.505 7.389 -10.337 1.00 88.56 95 TYR A O 1
ATOM 772 N N . ARG A 1 96 ? -12.542 7.476 -11.257 1.00 85.75 96 ARG A N 1
ATOM 773 C CA . ARG A 1 96 ? -12.350 8.753 -11.963 1.00 85.75 96 ARG A CA 1
ATOM 774 C C . ARG A 1 96 ? -13.611 9.608 -11.848 1.00 85.75 96 ARG A C 1
ATOM 776 O O . ARG A 1 96 ? -14.695 9.094 -11.593 1.00 85.75 96 ARG A O 1
ATOM 783 N N . GLY A 1 97 ? -13.473 10.917 -12.049 1.00 85.69 97 GLY A N 1
ATOM 784 C CA . GLY A 1 97 ? -14.610 11.844 -12.064 1.00 85.69 97 GLY A CA 1
ATOM 785 C C . GLY A 1 97 ? -15.377 11.886 -10.737 1.00 85.69 97 GLY A C 1
ATOM 786 O O . GLY A 1 97 ? -14.777 12.005 -9.670 1.00 85.69 97 GLY A O 1
ATOM 787 N N . ASN A 1 98 ? -16.707 11.803 -10.804 1.00 75.31 98 ASN A N 1
ATOM 788 C CA . ASN A 1 98 ? -17.569 11.898 -9.620 1.00 75.31 98 ASN A CA 1
ATOM 789 C C . ASN A 1 98 ? -17.376 10.722 -8.652 1.00 75.31 98 ASN A C 1
ATOM 791 O O . ASN A 1 98 ? -17.375 10.936 -7.440 1.00 75.31 98 ASN A O 1
ATOM 795 N N . ASP A 1 99 ? -17.131 9.518 -9.175 1.00 81.81 99 ASP A N 1
ATOM 796 C CA . ASP A 1 99 ? -16.914 8.320 -8.358 1.00 81.81 99 ASP A CA 1
ATOM 797 C C . ASP A 1 99 ? -15.635 8.446 -7.521 1.00 81.81 99 ASP A C 1
ATOM 799 O O . ASP A 1 99 ? -15.623 8.096 -6.346 1.00 81.81 99 ASP A O 1
ATOM 803 N N . TYR A 1 100 ? -14.581 9.057 -8.075 1.00 85.06 100 TYR A N 1
ATOM 804 C CA . TYR A 1 100 ? -13.356 9.369 -7.328 1.00 85.06 100 TYR A CA 1
ATOM 805 C C . TYR A 1 100 ? -13.633 10.274 -6.120 1.00 85.06 100 TYR A C 1
ATOM 807 O O . TYR A 1 100 ? -13.187 9.998 -5.007 1.00 85.06 100 TYR A O 1
ATOM 815 N N . SER A 1 101 ? -14.414 11.344 -6.315 1.00 79.06 101 SER A N 1
ATOM 816 C CA . SER A 1 101 ? -14.773 12.258 -5.223 1.00 79.06 101 SER A CA 1
ATOM 817 C C . SER A 1 101 ? -15.606 11.563 -4.145 1.00 79.06 101 SER A C 1
ATOM 819 O O . SER A 1 101 ? -15.389 11.800 -2.955 1.00 79.06 101 SER A O 1
ATOM 821 N N . LEU A 1 102 ? -16.540 10.700 -4.551 1.00 78.12 102 LEU A N 1
ATOM 822 C CA . LEU A 1 102 ? -17.361 9.919 -3.634 1.00 78.12 102 LEU A CA 1
ATOM 823 C C . LEU A 1 102 ? -16.497 8.992 -2.770 1.00 78.12 102 LEU A C 1
ATOM 825 O O . LEU A 1 102 ? -16.640 8.995 -1.548 1.00 78.12 102 LEU A O 1
ATOM 829 N N . GLU A 1 103 ? -15.571 8.252 -3.377 1.00 80.88 103 GLU A N 1
ATOM 830 C CA . GLU A 1 103 ? -14.698 7.323 -2.655 1.00 80.88 103 GLU A CA 1
ATOM 831 C C . GLU A 1 103 ? -13.730 8.039 -1.708 1.00 80.88 103 GLU A C 1
ATOM 833 O O . GLU A 1 103 ? -13.561 7.591 -0.578 1.00 80.88 103 GLU A O 1
ATOM 838 N N . ILE A 1 104 ? -13.186 9.206 -2.081 1.00 81.69 104 ILE A N 1
ATOM 839 C CA . ILE A 1 104 ? -12.409 10.033 -1.139 1.00 81.69 104 ILE A CA 1
ATOM 840 C C . ILE A 1 104 ? -13.241 10.387 0.092 1.00 81.69 104 ILE A C 1
ATOM 842 O O . ILE A 1 104 ? -12.766 10.251 1.220 1.00 81.69 104 ILE A O 1
ATOM 846 N N . LYS A 1 105 ? -14.481 10.852 -0.103 1.00 77.75 105 LYS A N 1
ATOM 847 C CA . LYS A 1 105 ? -15.349 11.237 1.017 1.00 77.75 105 LYS A CA 1
ATOM 848 C C . LYS A 1 105 ? -15.623 10.039 1.930 1.00 77.75 105 LYS A C 1
ATOM 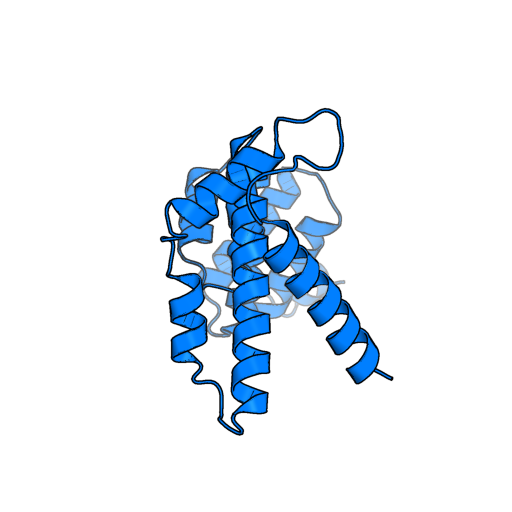850 O O . LYS A 1 105 ? -15.522 10.187 3.144 1.00 77.75 105 LYS A O 1
ATOM 855 N N . LYS A 1 106 ? -15.878 8.854 1.361 1.00 78.81 106 LYS A N 1
ATOM 856 C CA . LYS A 1 106 ? -16.030 7.606 2.130 1.00 78.81 106 LYS A CA 1
ATOM 857 C C . LYS A 1 106 ? -14.769 7.282 2.934 1.00 78.81 106 LYS A C 1
ATOM 859 O O . LYS A 1 106 ? -14.868 7.056 4.138 1.00 78.81 106 LYS A O 1
ATOM 864 N N . SER A 1 107 ? -13.595 7.325 2.304 1.00 81.44 107 SER A N 1
ATOM 865 C CA . SER A 1 107 ? -12.307 7.072 2.961 1.00 81.44 107 SER A CA 1
ATOM 866 C C . SER A 1 107 ? -12.047 8.022 4.128 1.00 81.44 107 SER A C 1
ATOM 868 O O . SER A 1 107 ? -11.660 7.584 5.211 1.00 81.44 107 SER A O 1
ATOM 870 N N . ILE A 1 108 ? -12.319 9.317 3.940 1.00 79.75 108 ILE A N 1
ATOM 871 C CA . ILE A 1 108 ? -12.215 10.329 4.996 1.00 79.75 108 ILE A CA 1
ATOM 872 C C . ILE A 1 108 ? -13.154 9.979 6.155 1.00 79.75 108 ILE A C 1
ATOM 874 O O . ILE A 1 108 ? -12.710 9.921 7.301 1.00 79.75 108 ILE A O 1
ATOM 878 N N . SER A 1 109 ? -14.430 9.696 5.878 1.00 75.50 109 SER A N 1
ATOM 879 C CA . SER A 1 109 ? -15.407 9.342 6.914 1.00 75.50 109 SER A CA 1
ATOM 880 C C . SER A 1 109 ? -14.996 8.111 7.723 1.00 75.50 109 SER A C 1
ATOM 882 O O . SER A 1 109 ? -15.137 8.124 8.943 1.00 75.50 109 SER A O 1
ATOM 884 N N . ILE A 1 110 ? -14.451 7.073 7.077 1.00 74.12 110 ILE A N 1
ATOM 885 C CA . ILE A 1 110 ? -13.959 5.866 7.763 1.00 74.12 110 ILE A CA 1
ATOM 886 C C . ILE A 1 110 ? -12.840 6.226 8.749 1.00 74.12 110 ILE A C 1
ATOM 888 O O . ILE A 1 110 ? -12.901 5.841 9.918 1.00 74.12 110 ILE A O 1
ATOM 892 N N . ILE A 1 111 ? -11.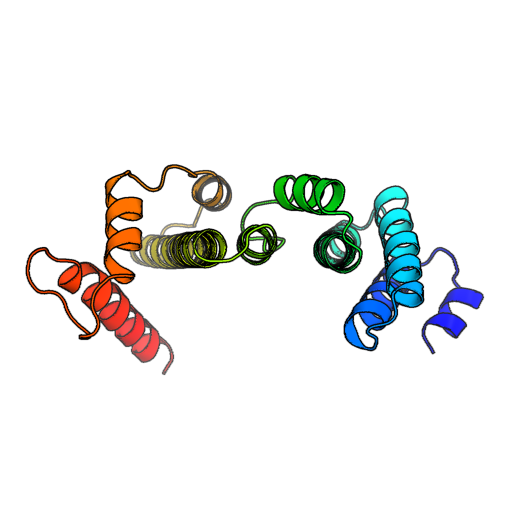849 7.006 8.306 1.00 76.94 111 ILE A N 1
ATOM 893 C CA . ILE A 1 111 ? -10.708 7.408 9.142 1.00 76.94 111 ILE A CA 1
ATOM 894 C C . ILE A 1 111 ? -11.170 8.277 10.319 1.00 76.94 111 ILE A C 1
ATOM 896 O O . ILE A 1 111 ? -10.768 8.038 11.458 1.00 76.94 111 ILE A O 1
ATOM 900 N N . PHE A 1 112 ? -12.044 9.256 10.076 1.00 75.62 112 PHE A N 1
ATOM 901 C CA . PHE A 1 112 ? -12.578 10.111 11.138 1.00 75.62 112 PHE A CA 1
ATOM 902 C C . PHE A 1 112 ? -13.391 9.323 12.164 1.00 75.62 112 PHE A C 1
ATOM 904 O O . PHE A 1 112 ? -13.174 9.495 13.361 1.00 75.62 112 PHE A O 1
ATOM 911 N N . ASN A 1 113 ? -14.273 8.424 11.719 1.00 71.31 113 ASN A N 1
ATOM 912 C CA . ASN A 1 113 ? -15.053 7.575 12.619 1.00 71.31 113 ASN A CA 1
ATOM 913 C C . ASN A 1 113 ? -14.151 6.686 13.479 1.00 71.31 113 ASN A C 1
ATOM 915 O O . ASN A 1 113 ? -14.385 6.550 14.677 1.00 71.31 113 ASN A O 1
ATOM 919 N N . MET A 1 114 ? -13.091 6.119 12.896 1.00 74.69 114 MET A N 1
ATOM 920 C CA . MET A 1 114 ? -12.107 5.344 13.651 1.00 74.69 114 MET A CA 1
ATOM 921 C C . MET A 1 114 ? -11.452 6.191 14.753 1.00 74.69 114 MET A C 1
ATOM 923 O O . MET A 1 114 ? -11.370 5.746 15.898 1.00 74.69 114 MET A O 1
ATOM 927 N N . ILE A 1 115 ? -10.989 7.401 14.425 1.00 74.50 115 ILE A N 1
ATOM 928 C CA . ILE A 1 115 ? -10.345 8.301 15.393 1.00 74.50 115 ILE A CA 1
ATOM 929 C C . ILE A 1 115 ? -11.337 8.720 16.487 1.00 74.50 115 ILE A C 1
ATOM 931 O O . ILE A 1 115 ? -10.999 8.652 17.668 1.00 74.50 115 ILE A O 1
ATOM 935 N N . ALA A 1 116 ? -12.562 9.098 16.115 1.00 68.94 116 ALA A N 1
ATOM 936 C CA . ALA A 1 116 ? -13.607 9.504 17.052 1.00 68.94 116 ALA A CA 1
ATOM 937 C C . ALA A 1 116 ? -13.961 8.377 18.033 1.00 68.94 116 ALA A C 1
ATOM 939 O O . ALA A 1 116 ? -13.964 8.596 19.244 1.00 68.94 116 ALA A O 1
ATOM 940 N N . ASN A 1 117 ? -14.156 7.155 17.529 1.00 69.56 117 ASN A N 1
ATOM 941 C CA . ASN A 1 117 ? -14.412 5.983 18.368 1.00 69.56 117 ASN A CA 1
ATOM 942 C C . ASN A 1 117 ? -13.254 5.715 19.332 1.00 69.56 117 ASN A C 1
ATOM 944 O O . ASN A 1 117 ? -13.480 5.397 20.497 1.00 69.56 117 ASN A O 1
ATOM 948 N N . LYS A 1 118 ? -12.009 5.886 18.873 1.00 70.44 118 LYS A N 1
ATOM 949 C CA . LYS A 1 118 ? -10.832 5.692 19.722 1.00 70.44 118 LYS A CA 1
ATOM 950 C C . LYS A 1 118 ? -10.766 6.703 20.867 1.00 70.44 118 LYS A C 1
ATOM 952 O O . LYS A 1 118 ? -10.386 6.326 21.967 1.00 70.44 118 LYS A O 1
ATOM 957 N N . ILE A 1 119 ? -11.142 7.958 20.625 1.00 68.06 119 ILE A N 1
ATOM 958 C CA . ILE A 1 119 ? -11.193 8.988 21.671 1.00 68.06 119 ILE A CA 1
ATOM 959 C C . ILE A 1 119 ? -12.318 8.688 22.672 1.00 68.06 119 ILE A C 1
ATOM 961 O O . ILE A 1 119 ? -12.066 8.704 23.871 1.00 68.06 119 ILE A O 1
ATOM 965 N N . LYS A 1 120 ? -13.511 8.300 22.206 1.00 66.19 120 LYS A N 1
ATOM 966 C CA . LYS A 1 120 ? -14.631 7.939 23.091 1.00 66.19 120 LYS A CA 1
ATOM 967 C C . LYS A 1 120 ? -14.286 6.790 24.049 1.00 66.19 120 LYS A C 1
ATOM 969 O O . LYS A 1 120 ? -14.586 6.845 25.233 1.00 66.19 120 LYS A O 1
ATOM 974 N N . ILE A 1 121 ? -13.586 5.770 23.554 1.00 66.25 121 ILE A N 1
ATOM 975 C CA . ILE A 1 121 ? -13.136 4.633 24.376 1.00 66.25 121 ILE A CA 1
ATOM 976 C C . ILE A 1 121 ? -12.162 5.076 25.487 1.00 66.25 121 ILE A C 1
ATOM 978 O O . ILE A 1 121 ? -12.170 4.501 26.577 1.00 66.25 121 ILE A O 1
ATOM 982 N N . ILE A 1 122 ? -11.346 6.108 25.233 1.00 64.50 122 ILE A N 1
ATOM 983 C CA . ILE A 1 122 ? -10.440 6.688 26.237 1.00 64.50 122 ILE A CA 1
ATOM 984 C C . ILE A 1 122 ? -11.236 7.395 27.341 1.00 64.50 122 ILE A C 1
ATOM 986 O O . ILE A 1 122 ? -10.890 7.248 28.512 1.00 64.50 122 ILE A O 1
ATOM 990 N N . GLU A 1 123 ? -12.298 8.125 26.990 1.00 61.28 123 GLU A N 1
ATOM 991 C CA . GLU A 1 123 ? -13.182 8.795 27.959 1.00 61.28 123 GLU A CA 1
ATOM 992 C C . GLU A 1 123 ? -13.874 7.791 28.894 1.00 61.28 123 GLU A C 1
ATOM 994 O O . GLU A 1 123 ? -14.009 8.050 30.089 1.00 61.28 123 GLU A O 1
ATOM 999 N N . ASP A 1 124 ? -14.210 6.607 28.377 1.00 68.31 124 ASP A N 1
ATOM 1000 C CA . ASP A 1 124 ? -14.809 5.508 29.142 1.00 68.31 124 ASP A CA 1
ATOM 1001 C C . ASP A 1 124 ? -13.782 4.721 29.995 1.00 68.31 124 ASP A C 1
ATOM 1003 O O . ASP A 1 124 ? -14.147 3.792 30.722 1.00 68.31 124 ASP A O 1
ATOM 1007 N N . GLY A 1 125 ? -12.489 5.070 29.923 1.00 64.31 125 GLY A N 1
ATOM 1008 C CA . GLY A 1 125 ? -11.405 4.403 30.655 1.00 64.31 125 GLY A CA 1
ATOM 1009 C C . GLY A 1 125 ? -11.118 2.973 30.182 1.00 64.31 125 GLY A C 1
ATOM 1010 O O . GLY A 1 125 ? -10.511 2.188 30.916 1.00 64.31 125 GLY A O 1
ATOM 1011 N N . GLN A 1 126 ? -11.565 2.615 28.977 1.00 68.75 126 GLN A N 1
ATOM 1012 C CA . GLN A 1 126 ? -11.437 1.273 28.414 1.00 68.75 126 GLN A CA 1
ATOM 1013 C C . GLN A 1 126 ? -10.291 1.190 27.399 1.00 68.75 126 GLN A C 1
ATOM 1015 O O . GLN A 1 126 ? -9.823 2.184 26.845 1.00 68.75 126 GLN A O 1
ATOM 1020 N N . LEU A 1 127 ? -9.810 -0.029 27.150 1.00 66.38 127 LEU A N 1
ATOM 1021 C CA . LEU A 1 127 ? -8.842 -0.296 26.088 1.00 66.38 127 LEU A CA 1
ATOM 1022 C C . LEU A 1 127 ? -9.580 -0.575 24.780 1.00 66.38 127 LEU A C 1
ATOM 1024 O O . LEU A 1 127 ? -10.511 -1.375 24.749 1.00 66.38 127 LEU A O 1
ATOM 1028 N N . THR A 1 128 ? -9.123 0.032 23.686 1.00 64.38 128 THR A N 1
ATOM 1029 C CA . THR A 1 128 ? -9.651 -0.272 22.353 1.00 64.38 128 THR A CA 1
ATOM 1030 C C . THR A 1 128 ? -9.278 -1.695 21.951 1.00 64.38 128 THR A C 1
ATOM 1032 O O . THR A 1 128 ? -8.092 -2.027 21.861 1.00 64.38 128 THR A O 1
ATOM 1035 N N . LEU A 1 129 ? -10.279 -2.522 21.659 1.00 65.81 129 LEU A N 1
ATOM 1036 C CA . LEU A 1 129 ? -10.059 -3.831 21.057 1.00 65.81 129 LEU A CA 1
ATOM 1037 C C . LEU A 1 129 ? -9.665 -3.642 19.589 1.00 65.81 129 LEU A C 1
ATOM 1039 O O . LEU A 1 129 ? -10.352 -2.972 18.819 1.00 65.81 129 LEU A O 1
ATOM 1043 N N . ILE A 1 130 ? -8.534 -4.226 19.193 1.00 64.31 130 ILE A N 1
ATOM 1044 C CA . ILE A 1 130 ? -7.994 -4.075 17.832 1.00 64.31 130 ILE A CA 1
ATOM 1045 C C . ILE A 1 130 ? -8.976 -4.659 16.796 1.00 64.31 130 ILE A C 1
ATOM 1047 O O . ILE A 1 130 ? -9.109 -4.127 15.694 1.00 64.31 130 ILE A O 1
ATOM 1051 N N . ASP A 1 131 ? -9.733 -5.684 17.181 1.00 61.38 131 ASP A N 1
ATOM 1052 C CA . ASP A 1 131 ? -10.735 -6.345 16.341 1.00 61.38 131 ASP A CA 1
ATOM 1053 C C . ASP A 1 131 ? -11.847 -5.384 15.893 1.00 61.38 131 ASP A C 1
ATOM 1055 O O . ASP A 1 131 ? -12.275 -5.421 14.741 1.00 61.38 131 ASP A O 1
ATOM 1059 N N . GLU A 1 132 ? -12.255 -4.447 16.753 1.00 60.44 132 GLU A N 1
ATOM 1060 C CA . GLU A 1 132 ? -13.264 -3.437 16.419 1.00 60.44 132 GLU A CA 1
ATOM 1061 C C . GLU A 1 132 ? -12.741 -2.430 15.390 1.00 60.44 132 GLU A C 1
ATOM 1063 O O . GLU A 1 132 ? -13.481 -2.014 14.501 1.00 60.44 132 GLU A O 1
ATOM 1068 N N . ILE A 1 133 ? -11.448 -2.094 15.436 1.00 60.28 133 ILE A N 1
ATOM 1069 C CA . ILE A 1 133 ? -10.796 -1.231 14.437 1.00 60.28 133 ILE A CA 1
ATOM 1070 C C . ILE A 1 133 ? -10.775 -1.925 13.068 1.00 60.28 133 ILE A C 1
ATOM 1072 O O . ILE A 1 133 ? -11.059 -1.296 12.046 1.00 60.28 133 ILE A O 1
ATOM 1076 N N . PHE A 1 134 ? -10.485 -3.229 13.038 1.00 58.09 134 PHE A N 1
ATOM 1077 C CA . PHE A 1 134 ? -10.502 -4.016 11.804 1.00 58.09 134 PHE A CA 1
ATOM 1078 C C . PHE A 1 134 ? -11.918 -4.153 11.212 1.00 58.09 134 PHE A C 1
ATOM 1080 O O . PHE A 1 134 ? -12.098 -4.084 9.990 1.00 58.09 134 PHE A O 1
ATOM 1087 N N . VAL A 1 135 ? -12.935 -4.301 12.066 1.00 54.62 135 VAL A N 1
ATOM 1088 C CA . VAL A 1 135 ? -14.348 -4.396 11.661 1.00 54.62 135 VAL A CA 1
ATOM 1089 C C . VAL A 1 135 ? -14.910 -3.043 11.209 1.00 54.62 135 VAL A C 1
ATOM 1091 O O . VAL A 1 135 ? -15.664 -3.004 10.239 1.00 54.62 135 VAL A O 1
ATOM 1094 N N . LEU A 1 136 ? -14.513 -1.928 11.832 1.00 51.12 136 LEU A N 1
ATOM 1095 C CA . LEU A 1 136 ? -14.941 -0.578 11.438 1.00 51.12 136 LEU A CA 1
ATOM 1096 C C . LEU A 1 136 ? -14.544 -0.231 10.001 1.00 51.12 136 LEU A C 1
ATOM 1098 O O . LEU A 1 136 ? -15.334 0.381 9.287 1.00 51.12 136 LEU A O 1
ATOM 1102 N N . GLY A 1 137 ? -13.370 -0.678 9.553 1.00 46.50 137 GLY A N 1
ATOM 1103 C CA . GLY A 1 137 ? -13.004 -0.575 8.142 1.00 46.50 137 GLY A CA 1
ATOM 1104 C C . GLY A 1 137 ? -13.897 -1.429 7.232 1.00 46.50 137 GLY A C 1
ATOM 1105 O O . GLY A 1 137 ? -14.220 -1.013 6.126 1.00 46.50 137 GLY A O 1
ATOM 1106 N N . SER A 1 138 ? -14.352 -2.590 7.716 1.00 41.41 138 SER A N 1
ATOM 1107 C CA . SER A 1 138 ? -15.138 -3.578 6.954 1.00 41.41 138 SER A CA 1
ATOM 1108 C C . SER A 1 138 ? -16.602 -3.183 6.736 1.00 41.41 138 SER A C 1
ATOM 1110 O O . SER A 1 138 ? -17.278 -3.760 5.878 1.00 41.41 138 SER A O 1
ATOM 1112 N N . ASN A 1 139 ? -17.114 -2.195 7.476 1.00 43.84 139 ASN A N 1
ATOM 1113 C CA . ASN A 1 139 ? -18.470 -1.685 7.299 1.00 43.84 139 ASN A CA 1
ATOM 1114 C C . ASN A 1 139 ? -18.564 -0.784 6.054 1.00 43.84 139 ASN A C 1
ATOM 1116 O O . ASN A 1 139 ? -18.731 0.427 6.140 1.00 43.84 139 ASN A O 1
ATOM 1120 N N . ASN A 1 140 ? -18.584 -1.413 4.873 1.00 41.00 140 ASN A N 1
ATOM 1121 C CA . ASN A 1 140 ? -19.019 -0.795 3.609 1.00 41.00 140 ASN A CA 1
ATOM 1122 C C . ASN A 1 140 ? -20.472 -0.288 3.656 1.00 41.00 140 ASN A C 1
ATOM 1124 O O . ASN A 1 140 ? -20.911 0.428 2.757 1.00 41.00 140 ASN A O 1
ATOM 1128 N N . LYS A 1 141 ? -21.235 -0.653 4.692 1.00 40.25 141 LYS A N 1
ATOM 1129 C CA . LYS A 1 141 ? -22.525 -0.042 5.003 1.00 40.25 141 LYS A CA 1
ATOM 1130 C C . LYS A 1 141 ? -22.292 1.241 5.793 1.00 40.25 141 LYS A C 1
ATOM 1132 O O . LYS A 1 141 ? -22.611 1.325 6.972 1.00 40.25 141 LYS A O 1
ATOM 1137 N N . LEU A 1 142 ? -21.781 2.254 5.101 1.00 43.53 142 LEU A N 1
ATOM 1138 C CA . LEU A 1 142 ? -22.300 3.592 5.342 1.00 43.53 142 LEU A CA 1
ATOM 1139 C C . LEU A 1 142 ? -23.810 3.477 5.139 1.00 43.53 142 LEU A C 1
ATOM 1141 O O . LEU A 1 142 ? -24.265 3.044 4.0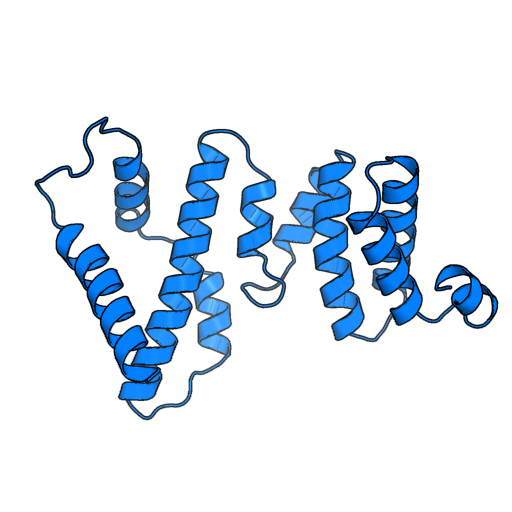81 1.00 43.53 142 LEU A O 1
ATOM 1145 N N . ASN A 1 143 ? -24.574 3.741 6.186 1.00 38.56 143 ASN A N 1
ATOM 1146 C CA . ASN A 1 143 ? -26.028 3.734 6.166 1.00 38.56 143 ASN A CA 1
ATOM 1147 C C . ASN A 1 143 ? -26.474 4.582 4.957 1.00 38.56 143 ASN A C 1
ATOM 1149 O O . ASN A 1 143 ? -25.809 5.572 4.645 1.00 38.56 143 ASN A O 1
ATOM 1153 N N . ASP A 1 144 ? -27.587 4.258 4.292 1.00 37.38 144 ASP A N 1
ATOM 1154 C CA . ASP A 1 144 ? -28.084 5.049 3.145 1.00 37.38 144 ASP A CA 1
ATOM 1155 C C . ASP A 1 144 ? -28.206 6.557 3.469 1.00 37.38 144 ASP A C 1
ATOM 1157 O O . ASP A 1 144 ? -28.102 7.403 2.583 1.00 37.38 144 ASP A O 1
ATOM 1161 N N . GLU A 1 145 ? -28.357 6.917 4.748 1.00 35.47 145 GLU A N 1
ATOM 1162 C CA . GLU A 1 145 ? -28.257 8.293 5.252 1.00 35.47 145 GLU A CA 1
ATOM 1163 C C . GLU A 1 145 ? -26.860 8.912 5.126 1.00 35.47 145 GLU A C 1
ATOM 1165 O O . GLU A 1 145 ? -26.739 10.060 4.707 1.00 35.47 145 GLU A O 1
ATOM 1170 N N . THR A 1 146 ? -25.788 8.187 5.447 1.00 37.97 146 THR A N 1
ATOM 1171 C CA . THR A 1 146 ? -24.416 8.706 5.360 1.00 37.97 146 THR A CA 1
ATOM 1172 C C . THR A 1 146 ? -23.981 8.895 3.905 1.00 37.97 146 THR A C 1
ATOM 1174 O O . THR A 1 146 ? -23.275 9.854 3.605 1.00 37.97 146 THR A O 1
ATOM 1177 N N . ILE A 1 147 ? -24.462 8.051 2.982 1.00 35.72 147 ILE A N 1
ATOM 1178 C CA . ILE A 1 147 ? -24.250 8.220 1.534 1.00 35.72 147 ILE A CA 1
ATOM 1179 C C . ILE A 1 147 ? -25.099 9.382 0.982 1.00 35.72 147 ILE A C 1
ATOM 1181 O O . ILE A 1 147 ? -24.558 10.238 0.281 1.00 35.72 147 ILE A O 1
ATOM 1185 N N . LYS A 1 148 ? -26.377 9.515 1.378 1.00 34.53 148 LYS A N 1
ATOM 1186 C CA . LYS A 1 148 ? -27.219 10.682 1.027 1.00 34.53 148 LYS A CA 1
ATOM 1187 C C . LYS A 1 148 ? -26.626 12.012 1.497 1.00 34.53 148 LYS A C 1
ATOM 1189 O O . LYS A 1 148 ? -26.669 13.002 0.766 1.00 34.53 148 LYS A O 1
ATOM 1194 N N . ASN A 1 149 ? -26.030 12.035 2.688 1.00 37.28 149 ASN A N 1
ATOM 1195 C CA . ASN A 1 149 ? -25.363 13.223 3.223 1.00 37.28 149 ASN A CA 1
ATOM 1196 C C . ASN A 1 149 ? -24.115 13.598 2.411 1.00 37.28 149 ASN A C 1
ATOM 1198 O O . ASN A 1 149 ? -23.800 14.776 2.287 1.00 37.28 149 ASN A O 1
ATOM 1202 N N . VAL A 1 150 ? -23.433 12.622 1.808 1.00 36.44 150 VAL A N 1
ATOM 1203 C CA . VAL A 1 150 ? -22.234 12.804 0.974 1.00 36.44 150 VAL A CA 1
ATOM 1204 C C . VAL A 1 150 ? -22.567 13.277 -0.454 1.00 36.44 150 VAL A C 1
ATOM 1206 O O . VAL A 1 150 ? -21.809 14.073 -1.030 1.00 36.44 150 VAL A O 1
ATOM 1209 N N . GLU A 1 151 ? -23.703 12.844 -1.010 1.00 33.22 151 GLU A N 1
ATOM 1210 C CA . GLU A 1 151 ? -24.224 13.253 -2.328 1.00 33.22 151 GLU A CA 1
ATOM 1211 C C . GLU A 1 151 ? -24.777 14.694 -2.332 1.00 33.22 151 GLU A C 1
ATOM 1213 O O . GLU A 1 151 ? -24.611 15.419 -3.316 1.00 33.22 151 GLU A O 1
ATOM 1218 N N . GLY A 1 152 ? -25.328 15.171 -1.208 1.00 33.41 152 GLY A N 1
ATOM 1219 C CA . GLY A 1 152 ? -25.810 16.553 -1.043 1.00 33.41 152 GLY A CA 1
ATOM 1220 C C . GLY A 1 152 ? -24.719 17.638 -1.058 1.00 33.41 152 GLY A C 1
ATOM 1221 O O . GLY A 1 152 ? -25.011 18.805 -1.311 1.00 33.41 152 GLY A O 1
ATOM 1222 N N . PHE A 1 153 ? -23.449 17.270 -0.860 1.00 33.59 153 PHE A N 1
ATOM 1223 C CA . PHE A 1 153 ? -22.309 18.203 -0.886 1.00 33.59 153 PHE A CA 1
ATOM 1224 C C . PHE A 1 153 ? -21.975 18.756 -2.283 1.00 33.59 153 PHE A C 1
ATOM 1226 O O . PHE A 1 153 ? -21.208 19.709 -2.387 1.00 33.59 153 PHE A O 1
ATOM 1233 N N . GLY A 1 154 ? -22.473 18.136 -3.360 1.00 33.22 154 GLY A N 1
ATOM 1234 C CA . GLY A 1 154 ? -22.036 18.423 -4.732 1.00 33.22 154 GLY A CA 1
ATOM 1235 C C . GLY A 1 154 ? -22.886 19.416 -5.532 1.00 33.22 154 GLY A C 1
ATOM 1236 O O . GLY A 1 154 ? -22.523 19.698 -6.670 1.00 33.22 154 GLY A O 1
ATOM 1237 N N . GLN A 1 155 ? -24.011 19.919 -5.004 1.00 31.78 155 GLN A N 1
ATOM 1238 C CA . GLN A 1 155 ? -25.014 20.621 -5.830 1.00 31.78 155 GLN A CA 1
ATOM 1239 C C . GLN A 1 155 ? -25.361 22.072 -5.443 1.00 31.78 155 GLN A C 1
ATOM 1241 O O . GLN A 1 155 ? -26.256 22.644 -6.061 1.00 31.78 155 GLN A O 1
ATOM 1246 N N . SER A 1 156 ? -24.661 22.740 -4.517 1.00 30.75 156 SER A N 1
ATOM 1247 C CA . SER A 1 156 ? -24.914 24.171 -4.253 1.00 30.75 156 SER A CA 1
ATOM 1248 C C . SER A 1 156 ? -23.700 25.061 -4.538 1.00 30.75 156 SER A C 1
ATOM 1250 O O . SER A 1 156 ? -22.703 25.042 -3.825 1.00 30.75 156 SER A O 1
ATOM 1252 N N . ASN A 1 157 ? -23.831 25.945 -5.537 1.00 32.59 157 ASN A N 1
ATOM 1253 C CA . ASN A 1 157 ? -22.924 27.079 -5.813 1.00 32.59 157 ASN A CA 1
ATOM 1254 C C . ASN A 1 157 ? -22.990 28.196 -4.749 1.00 32.59 157 ASN A C 1
ATOM 1256 O O . ASN A 1 157 ? -22.643 29.347 -4.994 1.00 32.59 157 ASN A O 1
ATOM 1260 N N . VAL A 1 158 ? -23.440 27.856 -3.549 1.00 32.97 158 VAL A N 1
ATOM 1261 C CA . VAL A 1 158 ? -23.445 28.695 -2.361 1.00 32.97 158 VAL A CA 1
ATOM 1262 C C . VAL A 1 158 ? -23.120 27.737 -1.223 1.00 32.97 158 VAL A C 1
ATOM 1264 O O . VAL A 1 158 ? -23.848 26.766 -0.996 1.00 32.97 158 VAL A O 1
ATOM 1267 N N . TRP A 1 159 ? -21.979 27.966 -0.573 1.00 33.09 159 TRP A N 1
ATOM 1268 C CA . TRP A 1 159 ? -21.623 27.297 0.674 1.00 33.09 159 TRP A CA 1
ATOM 1269 C C . TRP A 1 159 ? -22.772 27.519 1.670 1.00 33.09 159 TRP A C 1
ATOM 1271 O O . TRP A 1 159 ? -23.188 28.658 1.869 1.00 33.09 159 TRP A O 1
ATOM 1281 N N . TYR A 1 160 ? -23.256 26.421 2.258 1.00 38.62 160 TYR A N 1
ATOM 1282 C CA . TYR A 1 160 ? -24.421 26.258 3.145 1.00 38.62 160 TYR A CA 1
ATOM 1283 C C . TYR A 1 160 ? -25.801 26.084 2.475 1.00 38.62 160 TYR A C 1
ATOM 1285 O O . TYR A 1 160 ? -26.467 27.069 2.147 1.00 38.62 160 TYR A O 1
ATOM 1293 N N . PRO A 1 161 ? -26.345 24.849 2.448 1.00 28.05 161 PRO A N 1
ATOM 1294 C CA . PRO A 1 161 ? -27.779 24.619 2.401 1.00 28.05 161 PRO A CA 1
ATOM 1295 C C . PRO A 1 161 ? -28.342 24.363 3.809 1.00 28.05 161 PRO A C 1
ATOM 1297 O O . PRO A 1 161 ? -28.025 23.388 4.488 1.00 28.05 161 PRO A O 1
ATOM 1300 N N . LYS A 1 162 ? -29.224 25.275 4.225 1.00 33.66 162 LYS A N 1
ATOM 1301 C CA . LYS A 1 162 ? -30.155 25.136 5.350 1.00 33.66 162 LYS A CA 1
ATOM 1302 C C . LYS A 1 162 ? -31.202 24.049 5.062 1.00 33.66 162 LYS A C 1
ATOM 1304 O O . LYS A 1 162 ? -31.700 23.973 3.943 1.00 33.66 162 LYS A O 1
ATOM 1309 N N . LYS A 1 163 ? -31.626 23.366 6.139 1.00 30.81 163 LYS A N 1
ATOM 1310 C CA . LYS A 1 163 ? -32.741 22.394 6.278 1.00 30.81 163 LYS A CA 1
ATOM 1311 C C . LYS A 1 163 ? -32.442 20.965 5.803 1.00 30.81 163 LYS A C 1
ATOM 1313 O O . LYS A 1 163 ? -32.995 20.507 4.816 1.00 30.81 163 LYS A O 1
ATOM 1318 N N . TYR A 1 164 ? -31.545 20.258 6.476 1.00 30.64 164 TYR A N 1
ATOM 1319 C CA . TYR A 1 164 ? -31.732 19.437 7.684 1.00 30.64 164 TYR A CA 1
ATOM 1320 C C . TYR A 1 164 ? -30.320 19.166 8.245 1.00 30.64 164 TYR A C 1
ATOM 1322 O O . TYR A 1 164 ? -29.350 19.197 7.490 1.00 30.64 164 TYR A O 1
ATOM 1330 N N . ASN A 1 165 ? -30.200 19.031 9.568 1.00 35.81 165 ASN A N 1
ATOM 1331 C CA . ASN A 1 165 ? -28.979 19.183 10.379 1.00 35.81 165 ASN A CA 1
ATOM 1332 C C . ASN A 1 165 ? -27.774 18.304 9.961 1.00 35.81 165 ASN A C 1
ATOM 1334 O O . ASN A 1 165 ? -27.467 17.307 10.598 1.00 35.81 165 ASN A O 1
ATOM 1338 N N . CYS A 1 166 ? -27.007 18.730 8.955 1.00 32.03 166 CYS A N 1
ATOM 1339 C CA . CYS A 1 166 ? -25.561 18.450 8.893 1.00 32.03 166 CYS A CA 1
ATOM 1340 C C . CYS A 1 166 ? -24.747 19.493 9.684 1.00 32.03 166 CYS A C 1
ATOM 1342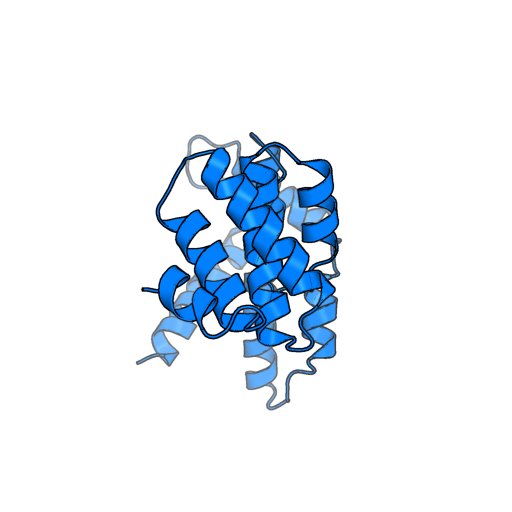 O O . CYS A 1 166 ? -23.542 19.328 9.854 1.00 32.03 166 CYS A O 1
ATOM 1344 N N . GLY A 1 167 ? -25.417 20.543 10.185 1.00 31.34 167 GLY A N 1
ATOM 1345 C CA . GLY A 1 167 ? -24.853 21.546 11.087 1.00 31.34 167 GLY A CA 1
ATOM 1346 C C . GLY A 1 167 ? -24.335 20.909 12.369 1.00 31.34 167 GLY A C 1
ATOM 1347 O O . GLY A 1 167 ? -23.162 21.049 12.643 1.00 31.34 167 GLY A O 1
ATOM 1348 N N . GLU A 1 168 ? -25.128 20.083 13.056 1.00 32.78 168 GLU A N 1
ATOM 1349 C CA . GLU A 1 168 ? -24.669 19.427 14.292 1.00 32.78 168 GLU A CA 1
ATOM 1350 C C . GLU A 1 168 ? -23.530 18.429 14.071 1.00 32.78 168 GLU A C 1
ATOM 1352 O O . GLU A 1 168 ? -22.691 18.308 14.941 1.00 32.78 168 GLU A O 1
ATOM 1357 N N . TYR A 1 169 ? -23.427 17.718 12.942 1.00 34.75 169 TYR A N 1
ATOM 1358 C CA . TYR A 1 169 ? -22.339 16.738 12.757 1.00 34.75 169 TYR A CA 1
ATOM 1359 C C . TYR A 1 169 ? -21.026 17.386 12.301 1.00 34.75 169 TYR A C 1
ATOM 1361 O O . TYR A 1 169 ? -19.952 16.898 12.639 1.00 34.75 169 TYR A O 1
ATOM 1369 N N . ILE A 1 170 ? -21.095 18.492 11.554 1.00 36.00 170 ILE A N 1
ATOM 1370 C CA . ILE A 1 170 ? -19.913 19.259 11.139 1.00 36.00 170 ILE A CA 1
ATOM 1371 C C . ILE A 1 170 ? -19.508 20.252 12.226 1.00 36.00 170 ILE A C 1
ATOM 1373 O O . ILE A 1 170 ? -18.316 20.397 12.443 1.00 36.00 170 ILE A O 1
ATOM 1377 N N . GLU A 1 171 ? -20.446 20.874 12.945 1.00 36.56 171 GLU A N 1
ATOM 1378 C CA . GLU A 1 171 ? -20.151 21.607 14.182 1.00 36.56 171 GLU A CA 1
ATOM 1379 C C . GLU A 1 171 ? -19.647 20.644 15.248 1.00 36.56 171 GLU A C 1
ATOM 1381 O O . GLU A 1 171 ? -18.629 20.955 15.822 1.00 36.56 171 GLU A O 1
ATOM 1386 N N . ASN A 1 172 ? -20.178 19.423 15.408 1.00 38.34 172 ASN A N 1
ATOM 1387 C CA . ASN A 1 172 ? -19.555 18.441 16.304 1.00 38.34 172 ASN A CA 1
ATOM 1388 C C . ASN A 1 172 ? -18.166 18.035 15.821 1.00 38.34 172 ASN A C 1
ATOM 1390 O O . ASN A 1 172 ? -17.274 17.954 16.638 1.00 38.34 172 ASN A O 1
ATOM 1394 N N . VAL A 1 173 ? -17.913 17.810 14.527 1.00 40.72 173 VAL A N 1
ATOM 1395 C CA . VAL A 1 173 ? -16.544 17.512 14.063 1.00 40.72 173 VAL A CA 1
ATOM 1396 C C . VAL A 1 173 ? -15.628 18.733 14.201 1.00 40.72 173 VAL A C 1
ATOM 1398 O O . VAL A 1 173 ? -14.464 18.556 14.526 1.00 40.72 173 VAL A O 1
ATOM 1401 N N . ILE A 1 174 ? -16.109 19.963 14.009 1.00 43.69 174 ILE A N 1
ATOM 1402 C CA . ILE A 1 174 ? -15.330 21.204 14.156 1.00 43.69 174 ILE A CA 1
ATOM 1403 C C . ILE A 1 174 ? -15.094 21.547 15.631 1.00 43.69 174 ILE A C 1
ATOM 1405 O O . ILE A 1 174 ? -13.970 21.882 15.982 1.00 43.69 174 ILE A O 1
ATOM 1409 N N . ASP A 1 175 ? -16.099 21.431 16.489 1.00 44.25 175 ASP A N 1
ATOM 1410 C CA . ASP A 1 175 ? -16.031 21.603 17.941 1.00 44.25 175 ASP A CA 1
ATOM 1411 C C . ASP A 1 175 ? -15.166 20.508 18.553 1.00 44.25 175 ASP A C 1
ATOM 1413 O O . ASP A 1 175 ? -14.283 20.809 19.341 1.00 44.25 175 ASP A O 1
ATOM 1417 N N . TYR A 1 176 ? -15.273 19.271 18.073 1.00 42.97 176 TYR A N 1
ATOM 1418 C CA . TYR A 1 176 ? -14.398 18.175 18.480 1.00 42.97 176 TYR A CA 1
ATOM 1419 C C . TYR A 1 176 ? -12.968 18.332 17.947 1.00 42.97 176 TYR A C 1
ATOM 1421 O O . TYR A 1 176 ? -12.008 18.045 18.653 1.00 42.97 176 TYR A O 1
ATOM 1429 N N . LEU A 1 177 ? -12.775 18.850 16.728 1.00 42.31 177 LEU A N 1
ATOM 1430 C CA . LEU A 1 177 ? -11.453 19.245 16.223 1.00 42.31 177 LEU A CA 1
ATOM 1431 C C . LEU A 1 177 ? -10.883 20.443 17.004 1.00 42.31 177 LEU A C 1
ATOM 1433 O O . LEU A 1 177 ? -9.666 20.531 17.172 1.00 42.31 177 LEU A O 1
ATOM 1437 N N . ASN A 1 178 ? -11.733 21.345 17.502 1.00 44.09 178 ASN A N 1
ATOM 1438 C CA . ASN A 1 178 ? -11.354 22.451 18.381 1.00 44.09 178 ASN A CA 1
ATOM 1439 C C . ASN A 1 178 ? -11.023 21.958 19.802 1.00 44.09 178 ASN A C 1
ATOM 1441 O O . ASN A 1 178 ? -10.054 22.440 20.385 1.00 44.09 178 ASN A O 1
ATOM 1445 N N . ASP A 1 179 ? -11.728 20.955 20.323 1.00 39.28 179 ASP A N 1
ATOM 1446 C CA . ASP A 1 179 ? -11.445 20.307 21.607 1.00 39.28 179 ASP A CA 1
ATOM 1447 C C . ASP A 1 179 ? -10.150 19.491 21.549 1.00 39.28 179 ASP A C 1
ATOM 1449 O O . ASP A 1 179 ? -9.282 19.642 22.409 1.00 39.28 179 ASP A O 1
ATOM 1453 N N . VAL A 1 180 ? -9.925 18.732 20.470 1.00 36.62 180 VAL A N 1
ATOM 1454 C CA . VAL A 1 180 ? -8.643 18.058 20.193 1.00 36.62 180 VAL A CA 1
ATOM 1455 C C . VAL A 1 180 ? -7.500 19.074 20.070 1.00 36.62 180 VAL A C 1
ATOM 1457 O O . VAL A 1 180 ? -6.395 18.833 20.555 1.00 36.62 180 VAL A O 1
ATOM 1460 N N . LYS A 1 181 ? -7.749 20.246 19.474 1.00 36.19 181 LYS A N 1
ATOM 1461 C CA . LYS A 1 181 ? -6.773 21.346 19.395 1.00 36.19 181 LYS A CA 1
ATOM 1462 C C . LYS A 1 181 ? -6.467 21.973 20.763 1.00 36.19 181 LYS A C 1
ATOM 1464 O O . LYS A 1 181 ? -5.347 22.445 20.958 1.00 36.19 181 LYS A O 1
ATOM 1469 N N . ASN A 1 182 ? -7.418 21.972 21.695 1.00 36.75 182 ASN A N 1
ATOM 1470 C CA . ASN A 1 182 ? -7.228 22.465 23.063 1.00 36.75 182 ASN A CA 1
ATOM 1471 C C . ASN A 1 182 ? -6.523 21.440 23.971 1.00 36.75 182 ASN A C 1
ATOM 1473 O O . ASN A 1 182 ? -5.770 21.845 24.849 1.00 36.75 182 ASN A O 1
ATOM 1477 N N . LEU A 1 183 ? -6.702 20.138 23.721 1.00 33.28 183 LEU A N 1
ATOM 1478 C CA . LEU A 1 183 ? -6.019 19.028 24.408 1.00 33.28 183 LEU A CA 1
ATOM 1479 C C . LEU A 1 183 ? -4.525 18.883 24.055 1.00 33.28 183 LEU A C 1
ATOM 1481 O O . LEU A 1 183 ? -3.790 18.203 24.765 1.00 33.28 183 LEU A O 1
ATOM 1485 N N . LEU A 1 184 ? -4.073 19.492 22.954 1.00 33.00 184 LEU A N 1
ATOM 1486 C CA . LEU A 1 184 ? -2.696 19.410 22.442 1.00 33.00 184 LEU A CA 1
ATOM 1487 C C . LEU A 1 184 ? -1.831 20.651 22.777 1.00 33.00 184 LEU A C 1
ATOM 1489 O O . LEU A 1 184 ? -0.803 20.872 22.131 1.00 33.00 184 LEU A O 1
ATOM 1493 N N . ARG A 1 185 ? -2.237 21.463 23.762 1.00 33.47 185 ARG A N 1
ATOM 1494 C CA . ARG A 1 185 ? -1.458 22.566 24.361 1.00 33.47 185 ARG A CA 1
ATOM 1495 C C . ARG A 1 185 ? -1.119 22.262 25.813 1.00 33.47 185 ARG A C 1
ATO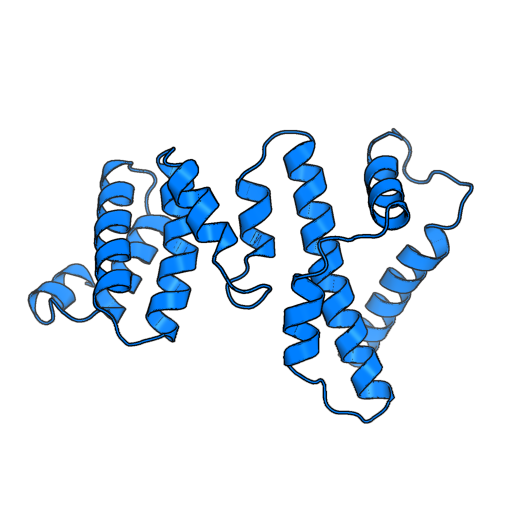M 1497 O O . ARG A 1 185 ? -0.027 22.703 26.232 1.00 33.47 185 ARG A O 1
#

pLDDT: mean 72.37, std 23.81, range [28.05, 97.88]

Foldseek 3Di:
DLVVVCVVVVPPLLSLLVLLVCLLPPDLDLVSLVSSLVSLVVSCVPPPDVVSVLSSLLSNLVSCLSNVVLVVSQVSLVPHQFPPSPSLVRVLSSDDDPSSQLSVLVSVVLVLVLVVVCVVCVVVVHDDDVVVNRVSSVCPPPDVVNSVVSVVVPPDPDPDDDPDPPVCVVCCVVVVVVVVVVVVD

Radius of gyration: 20.63 Å; chains: 1; bounding box: 60×43×49 Å